Protein AF-A0A4Q1SBM1-F1 (afdb_monomer_lite)

Radius of gyration: 24.03 Å; chains: 1; bounding box: 64×37×101 Å

Organism: NCBI:txid1560006

Foldseek 3Di:
DDDPPPQVVLLVVQLVLLLVLLVVLVVLVVVLVPQDPPDPVSVVVNVVSVVVSLLSVQLSVLVSLQVLLVHDDDPVLSVVSSVLVVVLVVVLVVVVVVLVVVLVCLLVVLVVVLVPDDPVCCVVRPSVNSSVVSVLVSLLVSLVSNLLSLLQSSLVRHHPCSVQLSVQCVPDPLLVVLSVVLSVCVVVVVVVLVPDDFDDDPVRVVVSVVVSSSVCSSSVSSSSSVSSNSSSVRRVVSVVVVPPDPPPPPPPPDPDD

Secondary structure (DSSP, 8-state):
-----HHHHHHHHHHHHHHHHHHHHHHHHHHHHTS-SSSHHHHHHHHHHHHHHHHHHHHHHHHHHHHHTTPPP-HHHHHHHHHHHHHHHHHHHHHHHHHHHHHTTHHHHHHHHHHHS-TTTTTTS-HHHHHHHHHHHHHHHHHHHHHHHHHHHHHHHH-SSHHHHHHHHHH-HHHHHHHHHHHHHHHHHHHHHHH--PPSSHHHHHHHHHHHHHHHHHHHHHHHHHHHHHHHHHHHHHHHTTT--------------

Structure (mmCIF, N/CA/C/O backbone):
data_AF-A0A4Q1SBM1-F1
#
_entry.id   AF-A0A4Q1SBM1-F1
#
loop_
_atom_site.group_PDB
_atom_site.id
_atom_site.type_symbol
_atom_site.label_atom_id
_atom_site.label_alt_id
_atom_site.label_comp_id
_atom_site.label_asym_id
_atom_site.label_entity_id
_atom_site.label_seq_id
_atom_site.pdbx_PDB_ins_code
_atom_site.Cartn_x
_atom_site.Cartn_y
_atom_site.Cartn_z
_atom_site.occupancy
_atom_site.B_iso_or_equiv
_atom_site.auth_seq_id
_atom_site.auth_comp_id
_atom_site.auth_asym_id
_atom_site.auth_atom_id
_atom_site.pdbx_PDB_model_num
ATOM 1 N N . MET A 1 1 ? 0.806 -21.418 30.652 1.00 44.44 1 MET A N 1
ATOM 2 C CA . MET A 1 1 ? 1.140 -21.841 29.272 1.00 44.44 1 MET A CA 1
ATOM 3 C C . MET A 1 1 ? -0.085 -22.507 28.661 1.00 44.44 1 MET A C 1
ATOM 5 O O . MET A 1 1 ? -0.386 -23.639 28.999 1.00 44.44 1 MET A O 1
ATOM 9 N N . SER A 1 2 ? -0.859 -21.781 27.856 1.00 37.53 2 SER A N 1
ATOM 10 C CA . SER A 1 2 ? -2.082 -22.288 27.225 1.00 37.53 2 SER A CA 1
ATOM 11 C C . SER A 1 2 ? -2.333 -21.509 25.934 1.00 37.53 2 SER A C 1
ATOM 13 O O . SER A 1 2 ? -2.385 -20.283 25.955 1.00 37.53 2 SER A O 1
ATOM 15 N N . GLY A 1 3 ? -2.459 -22.238 24.821 1.00 41.75 3 GLY A N 1
ATOM 16 C CA . GLY A 1 3 ? -3.197 -21.798 23.637 1.00 41.75 3 GLY A CA 1
ATOM 17 C C . GLY A 1 3 ? -2.457 -20.967 22.586 1.00 41.75 3 GLY A C 1
ATOM 18 O O . GLY A 1 3 ? -2.908 -19.879 22.255 1.00 41.75 3 GLY A O 1
ATOM 19 N N . SER A 1 4 ? -1.430 -21.510 21.926 1.00 44.53 4 SER A N 1
ATOM 20 C CA . SER A 1 4 ? -0.877 -20.964 20.664 1.00 44.53 4 SER A CA 1
ATOM 21 C C . SER A 1 4 ? -1.798 -21.149 19.434 1.00 44.53 4 SER A C 1
ATOM 23 O O . SER A 1 4 ? -1.406 -20.869 18.304 1.00 44.53 4 SER A O 1
ATOM 25 N N . ARG A 1 5 ? -3.050 -21.593 19.627 1.00 45.91 5 ARG A N 1
ATOM 26 C CA . ARG A 1 5 ? -4.014 -21.928 18.560 1.00 45.91 5 ARG A CA 1
ATOM 27 C C . ARG A 1 5 ? -4.952 -20.807 18.033 1.00 45.91 5 ARG A C 1
ATOM 29 O O . ARG A 1 5 ? -5.619 -21.083 17.038 1.00 45.91 5 ARG A O 1
ATOM 36 N N . PRO A 1 6 ? -5.033 -19.561 18.562 1.00 53.69 6 PRO A N 1
ATOM 37 C CA . PRO A 1 6 ? -5.919 -18.538 17.986 1.00 53.69 6 PRO A CA 1
ATOM 38 C C . PRO A 1 6 ? -5.287 -17.715 16.849 1.00 53.69 6 PRO A C 1
ATOM 40 O O . PRO A 1 6 ? -5.995 -16.947 16.203 1.00 53.69 6 PRO A O 1
ATOM 43 N N . PHE A 1 7 ? -3.979 -17.844 16.591 1.00 51.50 7 PHE A N 1
ATOM 44 C CA . PHE A 1 7 ? -3.285 -16.958 15.647 1.00 51.50 7 PHE A CA 1
ATOM 45 C C . PHE A 1 7 ? -3.585 -17.293 14.176 1.00 51.50 7 PHE A C 1
ATOM 47 O O . PHE A 1 7 ? -3.885 -16.397 13.403 1.00 51.50 7 PHE A O 1
ATOM 54 N N . PHE A 1 8 ? -3.587 -18.575 13.792 1.00 51.19 8 PHE A N 1
ATOM 55 C CA . PHE A 1 8 ? -3.757 -18.969 12.383 1.00 51.19 8 PHE A CA 1
ATOM 56 C C . PHE A 1 8 ? -5.205 -18.884 11.877 1.00 51.19 8 PHE A C 1
ATOM 58 O O . PHE A 1 8 ? -5.435 -18.502 10.730 1.00 51.19 8 PHE A O 1
ATOM 65 N N . ARG A 1 9 ? -6.201 -19.191 12.726 1.00 58.53 9 ARG A N 1
ATOM 66 C CA . ARG A 1 9 ? -7.623 -19.056 12.347 1.00 58.53 9 ARG A CA 1
ATOM 67 C C . ARG A 1 9 ? -8.014 -17.599 12.093 1.00 58.53 9 ARG A C 1
ATOM 69 O O . ARG A 1 9 ? -8.846 -17.349 11.227 1.00 58.53 9 ARG A O 1
ATOM 76 N N . SER A 1 10 ? -7.413 -16.648 12.812 1.00 70.31 10 SER A N 1
ATOM 77 C CA . SER A 1 10 ? -7.667 -15.224 12.582 1.00 70.31 10 SER A CA 1
ATOM 78 C C . SER A 1 10 ? -6.964 -14.706 11.327 1.00 70.31 10 SER A C 1
ATOM 80 O O . SER A 1 10 ? -7.564 -13.912 10.608 1.00 70.31 10 SER A O 1
ATOM 82 N N . THR A 1 11 ? -5.767 -15.209 10.995 1.00 72.12 11 THR A N 1
ATOM 83 C CA . THR A 1 11 ? -5.048 -14.828 9.766 1.00 72.12 11 THR A CA 1
ATOM 84 C C . THR A 1 11 ? -5.808 -15.223 8.503 1.00 72.12 11 THR A C 1
ATOM 86 O O . THR A 1 11 ? -5.988 -14.388 7.624 1.00 72.12 11 THR A O 1
ATOM 89 N N . ALA A 1 12 ? -6.298 -16.464 8.410 1.00 78.69 12 ALA A N 1
ATOM 90 C CA . ALA A 1 12 ? -7.012 -16.933 7.217 1.00 78.69 12 ALA A CA 1
ATOM 91 C C . ALA A 1 12 ? -8.339 -16.187 7.002 1.00 78.69 12 ALA A C 1
ATOM 93 O O . ALA A 1 12 ? -8.658 -15.791 5.883 1.00 78.69 12 ALA A O 1
ATOM 94 N N . ALA A 1 13 ? -9.092 -15.942 8.079 1.00 85.12 13 ALA A N 1
ATOM 95 C CA . ALA A 1 13 ? -10.329 -15.169 8.008 1.00 85.12 13 ALA A CA 1
ATOM 96 C C . ALA A 1 13 ? -10.073 -13.715 7.581 1.00 85.12 13 ALA A C 1
ATOM 98 O O . ALA A 1 13 ? -10.851 -13.153 6.812 1.00 85.12 13 ALA A O 1
ATOM 99 N N . LEU A 1 14 ? -8.979 -13.115 8.054 1.00 85.62 14 LEU A N 1
ATOM 100 C CA . LEU A 1 14 ? -8.611 -11.752 7.694 1.00 85.62 14 LEU A CA 1
ATOM 101 C C . LEU A 1 14 ? -8.104 -11.656 6.254 1.00 85.62 14 LEU A C 1
ATOM 103 O O . LEU A 1 14 ? -8.509 -10.751 5.533 1.00 85.62 14 LEU A O 1
ATOM 107 N N . ALA A 1 15 ? -7.298 -12.621 5.811 1.00 84.06 15 ALA A N 1
ATOM 108 C CA . ALA A 1 15 ? -6.888 -12.737 4.417 1.00 84.06 15 ALA A CA 1
ATOM 109 C C . ALA A 1 15 ? -8.103 -12.894 3.495 1.00 84.06 15 ALA A C 1
ATOM 111 O O . ALA A 1 15 ? -8.180 -12.216 2.480 1.00 84.06 15 ALA A O 1
ATOM 112 N N . LEU A 1 16 ? -9.098 -13.705 3.871 1.00 89.12 16 LEU A N 1
ATOM 113 C CA . LEU A 1 16 ? -10.331 -13.842 3.093 1.00 89.12 16 LEU A CA 1
ATOM 114 C C . LEU A 1 16 ? -11.131 -12.531 3.039 1.00 89.12 16 LEU A C 1
ATOM 116 O O . LEU A 1 16 ? -11.606 -12.158 1.972 1.00 89.12 16 LEU A O 1
ATOM 120 N N . GLN A 1 17 ? -11.254 -11.810 4.160 1.00 90.69 17 GLN A N 1
ATOM 121 C CA . GLN A 1 17 ? -11.896 -10.487 4.183 1.00 90.69 17 GLN A CA 1
ATOM 122 C C . GLN A 1 17 ? -11.176 -9.498 3.263 1.00 90.69 17 GLN A C 1
ATOM 124 O O . GLN A 1 17 ? -11.834 -8.777 2.518 1.00 90.69 17 GLN A O 1
ATOM 129 N N . GLN A 1 18 ? -9.843 -9.512 3.278 1.00 91.00 18 GLN A N 1
ATOM 130 C CA . GLN A 1 18 ? -9.021 -8.687 2.401 1.00 91.00 18 GLN A CA 1
ATOM 131 C C . GLN A 1 18 ? -9.158 -9.095 0.929 1.00 91.00 18 GLN A C 1
ATOM 133 O O . GLN A 1 18 ? -9.308 -8.232 0.074 1.00 91.00 18 GLN A O 1
ATOM 138 N N . ILE A 1 19 ? -9.213 -10.393 0.615 1.00 90.19 19 ILE A N 1
ATOM 139 C CA . ILE A 1 19 ? -9.452 -10.874 -0.755 1.00 90.19 19 ILE A CA 1
ATOM 140 C C . ILE A 1 19 ? -10.812 -10.389 -1.254 1.00 90.19 19 ILE A C 1
ATOM 142 O O . ILE A 1 19 ? -10.894 -9.866 -2.359 1.00 90.19 19 ILE A O 1
ATOM 146 N N . VAL A 1 20 ? -11.870 -10.527 -0.449 1.00 91.62 20 VAL A N 1
ATOM 147 C CA . VAL A 1 20 ? -13.215 -10.059 -0.820 1.00 91.62 20 VAL A CA 1
ATOM 148 C C . VAL A 1 20 ? -13.221 -8.546 -1.038 1.00 91.62 20 VAL A C 1
ATOM 150 O O . VAL A 1 20 ? -13.793 -8.082 -2.022 1.00 91.62 20 VAL A O 1
ATOM 153 N N . LEU A 1 21 ? -12.563 -7.784 -0.161 1.00 91.12 21 LEU A N 1
ATOM 154 C CA . LEU A 1 21 ? -12.466 -6.332 -0.283 1.00 91.12 21 LEU A CA 1
ATOM 155 C C . LEU A 1 21 ? -11.722 -5.926 -1.562 1.00 91.12 21 LEU A C 1
ATOM 157 O O . LEU A 1 21 ? -12.258 -5.169 -2.365 1.00 91.12 21 LEU A O 1
ATOM 161 N N . VAL A 1 22 ? -10.525 -6.468 -1.793 1.00 88.69 22 VAL A N 1
ATOM 162 C CA . VAL A 1 22 ? -9.705 -6.156 -2.973 1.00 88.69 22 VAL A CA 1
ATOM 163 C C . VAL A 1 22 ? -10.377 -6.633 -4.264 1.00 88.69 22 VAL A C 1
ATOM 165 O O . VAL A 1 22 ? -10.343 -5.917 -5.260 1.00 88.69 22 VAL A O 1
ATOM 168 N N . ALA A 1 23 ? -11.041 -7.791 -4.260 1.00 89.06 23 ALA A N 1
ATOM 169 C CA . ALA A 1 23 ? -11.800 -8.274 -5.412 1.00 89.06 23 ALA A CA 1
ATOM 170 C C . ALA A 1 23 ? -12.991 -7.359 -5.733 1.00 89.06 23 ALA A C 1
ATOM 172 O O . ALA A 1 23 ? -13.197 -7.013 -6.893 1.00 89.06 23 ALA A O 1
ATOM 173 N N . LEU A 1 24 ? -13.742 -6.917 -4.717 1.00 91.69 24 LEU A N 1
ATOM 174 C CA . LEU A 1 24 ? -14.827 -5.953 -4.899 1.00 91.69 24 LEU A CA 1
ATOM 175 C C . LEU A 1 24 ? -14.302 -4.635 -5.479 1.00 91.69 24 LEU A C 1
ATOM 177 O O . LEU A 1 24 ? -14.891 -4.096 -6.410 1.00 91.69 24 LEU A O 1
ATOM 181 N N . LEU A 1 25 ? -13.169 -4.144 -4.976 1.00 88.06 25 LEU A N 1
ATOM 182 C CA . LEU A 1 25 ? -12.524 -2.940 -5.498 1.00 88.06 25 LEU A CA 1
ATOM 183 C C . LEU A 1 25 ? -12.068 -3.109 -6.945 1.00 88.06 25 LEU A C 1
ATOM 185 O O . LEU A 1 25 ? -12.302 -2.220 -7.756 1.00 88.06 25 LEU A O 1
ATOM 189 N N . ALA A 1 26 ? -11.471 -4.251 -7.286 1.00 86.31 26 ALA A N 1
ATOM 190 C CA . ALA A 1 26 ? -11.069 -4.556 -8.653 1.00 86.31 26 ALA A CA 1
ATOM 191 C C . ALA A 1 26 ? -12.275 -4.569 -9.606 1.00 86.31 26 ALA A C 1
ATOM 193 O O . ALA A 1 26 ? -12.193 -4.011 -10.696 1.00 86.31 26 ALA A O 1
ATOM 194 N N . LEU A 1 27 ? -13.409 -5.139 -9.184 1.00 90.44 27 LEU A N 1
ATOM 195 C CA . LEU A 1 27 ? -14.648 -5.129 -9.967 1.00 90.44 27 LEU A CA 1
ATOM 196 C C . LEU A 1 27 ? -15.221 -3.717 -10.131 1.00 90.44 27 LEU A C 1
ATOM 198 O O . LEU A 1 27 ? -15.640 -3.359 -11.228 1.00 90.44 27 LEU A O 1
ATOM 202 N N . LEU A 1 28 ? -15.213 -2.905 -9.071 1.00 89.62 28 LEU A N 1
ATOM 203 C CA . LEU A 1 28 ? -15.668 -1.514 -9.138 1.00 89.62 28 LEU A CA 1
ATOM 204 C C . LEU A 1 28 ? -14.775 -0.667 -10.050 1.00 89.62 28 LEU A C 1
ATOM 206 O O . LEU A 1 28 ? -15.292 0.115 -10.841 1.00 89.62 28 LEU A O 1
ATOM 210 N N . LEU A 1 29 ? -13.455 -0.851 -9.989 1.00 85.88 29 LEU A N 1
ATOM 211 C CA . LEU A 1 29 ? -12.505 -0.189 -10.886 1.00 85.88 29 LEU A CA 1
ATOM 212 C C . LEU A 1 29 ? -12.680 -0.652 -12.335 1.00 85.88 29 LEU A C 1
ATOM 214 O O . LEU A 1 29 ? -12.674 0.172 -13.243 1.00 85.88 29 LEU A O 1
ATOM 218 N N . ALA A 1 30 ? -12.887 -1.950 -12.563 1.00 87.88 30 ALA A N 1
ATOM 219 C CA . ALA A 1 30 ? -13.166 -2.474 -13.895 1.00 87.88 30 ALA A CA 1
ATOM 220 C C . ALA A 1 30 ? -14.467 -1.891 -14.467 1.00 87.88 30 ALA A C 1
ATOM 222 O O . ALA A 1 30 ? -14.494 -1.494 -15.629 1.00 87.88 30 ALA A O 1
ATOM 223 N N . ALA A 1 31 ? -15.521 -1.790 -13.651 1.00 87.44 31 ALA A N 1
ATOM 224 C CA . ALA A 1 31 ? -16.766 -1.132 -14.037 1.00 87.44 31 ALA A CA 1
ATOM 225 C C . ALA A 1 31 ? -16.551 0.361 -14.327 1.00 87.44 31 ALA A C 1
ATOM 227 O O . ALA A 1 31 ? -17.096 0.877 -15.297 1.00 87.44 31 ALA A O 1
ATOM 228 N N . TRP A 1 32 ? -15.720 1.035 -13.528 1.00 85.81 32 TRP A N 1
ATOM 229 C CA . TRP A 1 32 ? -15.395 2.448 -13.708 1.00 85.81 32 TRP A CA 1
ATOM 230 C C . TRP A 1 32 ? -14.699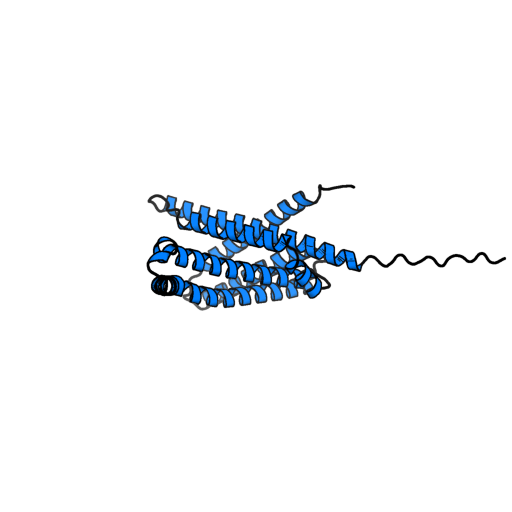 2.721 -15.042 1.00 85.81 32 TRP A C 1
ATOM 232 O O . TRP A 1 32 ? -15.080 3.650 -15.742 1.00 85.81 32 TRP A O 1
ATOM 242 N N . LEU A 1 33 ? -13.773 1.850 -15.452 1.00 85.25 33 LEU A N 1
ATOM 243 C CA . LEU A 1 33 ? -13.073 1.949 -16.739 1.00 85.25 33 LEU A CA 1
ATOM 244 C C . LEU A 1 33 ? -13.972 1.743 -17.970 1.00 85.25 33 LEU A C 1
ATOM 246 O O . LEU A 1 33 ? -13.558 2.070 -19.078 1.00 85.25 33 LEU A O 1
ATOM 250 N N . HIS A 1 34 ? -15.172 1.179 -17.804 1.00 87.12 34 HIS A N 1
ATOM 251 C CA . HIS A 1 34 ? -16.121 0.982 -18.906 1.00 87.12 34 HIS A CA 1
ATOM 252 C C . HIS A 1 34 ? -17.063 2.173 -19.115 1.00 87.12 34 HIS A C 1
ATOM 254 O O . HIS A 1 34 ? -17.848 2.153 -20.063 1.00 87.12 34 HIS A O 1
ATOM 260 N N . ILE A 1 35 ? -17.026 3.184 -18.243 1.00 84.00 35 ILE A N 1
ATOM 261 C CA . ILE A 1 35 ? -17.865 4.375 -18.376 1.00 84.00 35 ILE A CA 1
ATOM 262 C C . ILE A 1 35 ? -17.201 5.302 -19.408 1.00 84.00 35 ILE A C 1
ATOM 264 O O . ILE A 1 35 ? -16.073 5.733 -19.177 1.00 84.00 35 ILE A O 1
ATOM 268 N N . PRO A 1 36 ? -17.848 5.594 -20.553 1.00 81.06 36 PRO A N 1
ATOM 269 C CA . PRO A 1 36 ? -17.333 6.585 -21.494 1.00 81.06 36 PRO A CA 1
ATOM 270 C C . PRO A 1 36 ? -17.406 7.988 -20.877 1.00 81.06 36 PRO A C 1
ATOM 272 O O . PRO A 1 36 ? -18.301 8.243 -20.090 1.00 81.06 36 PRO A O 1
ATOM 275 N N . ASP A 1 37 ? -16.499 8.900 -21.239 1.00 77.25 37 ASP A N 1
ATOM 276 C CA . ASP A 1 37 ? -16.486 10.291 -20.743 1.00 77.25 37 ASP A CA 1
ATOM 277 C C . ASP A 1 37 ? -17.074 11.271 -21.781 1.00 77.25 37 ASP A C 1
ATOM 279 O O . ASP A 1 37 ? -16.473 12.290 -22.126 1.00 77.25 37 ASP A O 1
ATOM 283 N N . ALA A 1 38 ? -18.228 10.943 -22.363 1.00 82.44 38 ALA A N 1
ATOM 284 C CA . ALA A 1 38 ? -18.827 11.701 -23.462 1.00 82.44 38 ALA A CA 1
ATOM 285 C C . ALA A 1 38 ? -19.921 12.681 -23.008 1.00 82.44 38 ALA A C 1
ATOM 287 O O . ALA A 1 38 ? -20.161 13.686 -23.682 1.00 82.44 38 ALA A O 1
ATOM 288 N N . ASN A 1 39 ? -20.606 12.419 -21.891 1.00 88.19 39 ASN A N 1
ATOM 289 C CA . ASN A 1 39 ? -21.717 13.254 -21.426 1.00 88.19 39 ASN A CA 1
ATOM 290 C C . ASN A 1 39 ? -21.692 13.553 -19.913 1.00 88.19 39 ASN A C 1
ATOM 292 O O . ASN A 1 39 ? -21.029 12.901 -19.111 1.00 88.19 39 ASN A O 1
ATOM 296 N N . ALA A 1 40 ? -22.451 14.575 -19.498 1.00 88.19 40 ALA A N 1
ATOM 297 C CA . ALA A 1 40 ? -22.514 15.008 -18.098 1.00 88.19 40 ALA A CA 1
ATOM 298 C C . ALA A 1 40 ? -23.077 13.934 -17.144 1.00 88.19 40 ALA A C 1
ATOM 300 O O . ALA A 1 40 ? -22.768 13.940 -15.952 1.00 88.19 40 ALA A O 1
ATOM 301 N N . PHE A 1 41 ? -23.898 13.014 -17.658 1.00 84.88 41 PHE A N 1
ATOM 302 C CA . PHE A 1 41 ? -24.453 11.914 -16.875 1.00 84.88 41 PHE A CA 1
ATOM 303 C C . PHE A 1 41 ? -23.385 10.861 -16.554 1.00 84.88 41 PHE A C 1
ATOM 305 O O . PHE A 1 41 ? -23.309 10.388 -15.424 1.00 84.88 41 PHE A O 1
ATOM 312 N N . GLU A 1 42 ? -22.502 10.562 -17.500 1.00 86.38 42 GLU A N 1
ATOM 313 C CA . GLU A 1 42 ? -21.344 9.693 -17.304 1.00 86.38 42 GLU A CA 1
ATOM 314 C C . GLU A 1 42 ? -20.355 10.278 -16.293 1.00 86.38 42 GLU A C 1
ATOM 316 O O . GLU A 1 42 ? -19.912 9.559 -15.398 1.00 86.38 42 GLU A O 1
ATOM 321 N N . ILE A 1 43 ? -20.103 11.593 -16.338 1.00 86.62 43 ILE A N 1
ATOM 322 C CA . ILE A 1 43 ? -19.301 12.287 -15.315 1.00 86.62 43 ILE A CA 1
ATOM 323 C C . ILE A 1 43 ? -19.927 12.097 -13.926 1.00 86.62 43 ILE A C 1
ATOM 325 O O . ILE A 1 43 ? -19.225 11.783 -12.963 1.00 86.62 43 ILE A O 1
ATOM 329 N N . LEU A 1 44 ? -21.251 12.246 -13.806 1.00 89.25 44 LEU A N 1
ATOM 330 C CA . LEU A 1 44 ? -21.952 12.034 -12.539 1.00 89.25 44 LEU A CA 1
ATOM 331 C C . LEU A 1 44 ? -21.822 10.582 -12.052 1.00 89.25 44 LEU A C 1
ATOM 333 O O . LEU A 1 44 ? -21.522 10.368 -10.877 1.00 89.25 44 LEU A O 1
ATOM 337 N N . ILE A 1 45 ? -22.002 9.589 -12.932 1.00 87.19 45 ILE A N 1
ATOM 338 C CA . ILE A 1 45 ? -21.822 8.168 -12.587 1.00 87.19 45 ILE A CA 1
ATOM 339 C C . ILE A 1 45 ? -20.378 7.906 -12.150 1.00 87.19 45 ILE A C 1
ATOM 341 O O . ILE A 1 45 ? -20.163 7.239 -11.141 1.00 87.19 45 ILE A O 1
ATOM 345 N N . SER A 1 46 ? -19.396 8.460 -12.860 1.00 86.31 46 SER A N 1
ATOM 346 C CA . SER A 1 46 ? -17.972 8.341 -12.544 1.00 86.31 46 SER A CA 1
ATOM 347 C C . SER A 1 46 ? -17.655 8.899 -11.151 1.00 86.31 46 SER A C 1
ATOM 349 O O . SER A 1 46 ? -17.018 8.225 -10.339 1.00 86.31 46 SER A O 1
ATOM 351 N N . ILE A 1 47 ? -18.198 10.074 -10.813 1.00 87.69 47 ILE A N 1
ATOM 352 C CA . ILE A 1 47 ? -18.076 10.685 -9.482 1.00 87.69 47 ILE A CA 1
ATOM 353 C C . ILE A 1 47 ? -18.712 9.797 -8.400 1.00 87.69 47 ILE A C 1
ATOM 355 O O . ILE A 1 47 ? -18.101 9.552 -7.357 1.00 87.69 47 ILE A O 1
ATOM 359 N N . VAL A 1 48 ? -19.927 9.292 -8.637 1.00 90.00 48 VAL A N 1
ATOM 360 C CA . VAL A 1 48 ? -20.632 8.412 -7.690 1.00 90.00 48 VAL A CA 1
ATOM 361 C C . VAL A 1 48 ? -19.866 7.105 -7.480 1.00 90.00 48 VAL A C 1
ATOM 363 O O . VAL A 1 48 ? -19.717 6.654 -6.343 1.00 90.00 48 VAL A O 1
ATOM 366 N N . LEU A 1 49 ? -19.333 6.514 -8.548 1.00 88.25 49 LEU A N 1
ATOM 367 C CA . LEU A 1 49 ? -18.564 5.277 -8.476 1.00 88.25 49 LEU A CA 1
ATOM 368 C C . LEU A 1 49 ? -17.220 5.490 -7.768 1.00 88.25 49 LEU A C 1
ATOM 370 O O . LEU A 1 49 ? -16.839 4.671 -6.934 1.00 88.25 49 LEU A O 1
ATOM 374 N N . GLY A 1 50 ? -16.555 6.624 -7.999 1.00 85.81 50 GLY A N 1
ATOM 375 C CA . GLY A 1 50 ? -15.368 7.030 -7.247 1.00 85.81 50 GLY A CA 1
ATOM 376 C C . GLY A 1 50 ? -15.648 7.179 -5.748 1.00 85.81 50 GLY A C 1
ATOM 377 O O . GLY A 1 50 ? -14.893 6.663 -4.921 1.00 85.81 50 GLY A O 1
ATOM 378 N N . MET A 1 51 ? -16.774 7.803 -5.378 1.00 88.12 51 MET A N 1
ATOM 379 C CA . MET A 1 51 ? -17.215 7.882 -3.980 1.00 88.12 51 MET A CA 1
ATOM 380 C C . MET A 1 51 ? -17.520 6.502 -3.385 1.00 88.12 51 MET A C 1
ATOM 382 O O . MET A 1 51 ? -17.195 6.253 -2.223 1.00 88.12 51 MET A O 1
ATOM 386 N N . LEU A 1 52 ? -18.108 5.593 -4.167 1.00 90.44 52 LEU A N 1
ATOM 387 C CA . LEU A 1 52 ? -18.376 4.225 -3.731 1.00 90.44 52 LEU A CA 1
ATOM 388 C C . LEU A 1 52 ? -17.074 3.458 -3.475 1.00 90.44 52 LEU A C 1
ATOM 390 O O . LEU A 1 52 ? -16.943 2.835 -2.425 1.00 90.44 52 LEU A O 1
ATOM 394 N N . ILE A 1 53 ? -16.097 3.548 -4.382 1.00 87.94 53 ILE A N 1
ATOM 395 C CA . ILE A 1 53 ? -14.766 2.945 -4.217 1.00 87.94 53 ILE A CA 1
ATOM 396 C C . ILE A 1 53 ? -14.114 3.484 -2.941 1.00 87.94 53 ILE A C 1
ATOM 398 O O . ILE A 1 53 ? -13.743 2.703 -2.066 1.00 87.94 53 ILE A O 1
ATOM 402 N N . ALA A 1 54 ? -14.057 4.808 -2.782 1.00 88.00 54 ALA A N 1
ATOM 403 C CA . ALA A 1 54 ? -13.543 5.467 -1.583 1.00 88.00 54 ALA A CA 1
ATOM 404 C C . ALA A 1 54 ? -14.226 4.971 -0.297 1.00 88.00 54 ALA A C 1
ATOM 406 O O . ALA A 1 54 ? -13.555 4.644 0.685 1.00 88.00 54 ALA A O 1
ATOM 407 N N . GLY A 1 55 ? -15.558 4.880 -0.313 1.00 89.38 55 GLY A N 1
ATOM 408 C CA . GLY A 1 55 ? -16.357 4.383 0.802 1.00 89.38 55 GLY A CA 1
ATOM 409 C C . GLY A 1 55 ? -16.044 2.928 1.144 1.00 89.38 55 GLY A C 1
ATOM 410 O O . GLY A 1 55 ? -15.817 2.613 2.311 1.00 89.38 55 GLY A O 1
ATOM 411 N N . VAL A 1 56 ? -15.978 2.051 0.139 1.00 90.50 56 VAL A N 1
ATOM 412 C CA . VAL A 1 56 ? -15.680 0.622 0.310 1.00 90.50 56 VAL A CA 1
ATOM 413 C C . VAL A 1 56 ? -14.278 0.422 0.883 1.00 90.50 56 VAL A C 1
ATOM 415 O O . VAL A 1 56 ? -14.150 -0.287 1.882 1.00 90.50 56 VAL A O 1
ATOM 418 N N . VAL A 1 57 ? -13.250 1.080 0.326 1.00 90.19 57 VAL A N 1
ATOM 419 C CA . VAL A 1 57 ? -11.876 1.010 0.859 1.00 90.19 57 VAL A CA 1
ATOM 420 C C . VAL A 1 57 ? -11.847 1.523 2.296 1.00 90.19 57 VAL A C 1
ATOM 422 O O . VAL A 1 57 ? -11.436 0.811 3.210 1.00 90.19 57 VAL A O 1
ATOM 425 N N . GLY A 1 58 ? -12.301 2.760 2.514 1.00 90.31 58 GLY A N 1
ATOM 426 C CA . GLY A 1 58 ? -12.139 3.435 3.795 1.00 90.31 58 GLY A CA 1
ATOM 427 C C . GLY A 1 58 ? -12.909 2.758 4.920 1.00 90.31 58 GLY A C 1
ATOM 428 O O . GLY A 1 58 ? -12.353 2.516 5.992 1.00 90.31 58 GLY A O 1
ATOM 429 N N . ILE A 1 59 ? -14.174 2.401 4.683 1.00 93.38 59 ILE A N 1
ATOM 430 C CA . ILE A 1 59 ? -14.999 1.712 5.681 1.00 93.38 59 ILE A CA 1
ATOM 431 C C . ILE A 1 59 ? -14.516 0.271 5.862 1.00 93.38 59 ILE A C 1
ATOM 433 O O . ILE A 1 59 ? -14.402 -0.175 7.004 1.00 93.38 59 ILE A O 1
ATOM 437 N N . GLY A 1 60 ? -14.201 -0.444 4.777 1.00 92.12 60 GLY A N 1
ATOM 438 C CA . GLY A 1 60 ? -13.727 -1.829 4.818 1.00 92.12 60 GLY A CA 1
ATOM 439 C C . GLY A 1 60 ? -12.464 -1.983 5.661 1.00 92.12 60 GLY A C 1
ATOM 440 O O . GLY A 1 60 ? -12.461 -2.737 6.638 1.00 92.12 60 GLY A O 1
ATOM 441 N N . GLU A 1 61 ? -11.434 -1.189 5.364 1.00 92.75 61 GLU A N 1
ATOM 442 C CA . GLU A 1 61 ? -10.182 -1.175 6.129 1.00 92.75 61 GLU A CA 1
ATOM 443 C C . GLU A 1 61 ? -10.404 -0.767 7.589 1.00 92.75 61 GLU A C 1
ATOM 445 O O . GLU A 1 61 ? -9.873 -1.387 8.515 1.00 92.75 61 GLU A O 1
ATOM 450 N N . SER A 1 62 ? -11.270 0.223 7.827 1.00 93.50 62 SER A N 1
ATOM 451 C CA . SER A 1 62 ? -11.594 0.670 9.185 1.00 93.50 62 SER A CA 1
ATOM 452 C C . SER A 1 62 ? -12.278 -0.418 10.012 1.00 93.50 62 SER A C 1
ATOM 454 O O . SER A 1 62 ? -11.952 -0.607 11.186 1.00 93.50 62 SER A O 1
ATOM 456 N N . VAL A 1 63 ? -13.211 -1.166 9.414 1.00 94.19 63 VAL A N 1
ATOM 457 C CA . VAL A 1 63 ? -13.880 -2.300 10.065 1.00 94.19 63 VAL A CA 1
ATOM 458 C C . VAL A 1 63 ? -12.865 -3.382 10.422 1.00 94.19 63 VAL A C 1
ATOM 460 O O . VAL A 1 63 ? -12.893 -3.886 11.547 1.00 94.19 63 VAL A O 1
ATOM 463 N N . ILE A 1 64 ? -11.961 -3.728 9.502 1.00 93.56 64 ILE A N 1
ATOM 464 C CA . ILE A 1 64 ? -10.938 -4.757 9.728 1.00 93.56 64 ILE A CA 1
ATOM 465 C C . ILE A 1 64 ? -9.988 -4.326 10.854 1.00 93.56 64 ILE A C 1
ATOM 467 O O . ILE A 1 64 ? -9.772 -5.091 11.799 1.00 93.56 64 ILE A O 1
ATOM 471 N N . ALA A 1 65 ? -9.491 -3.087 10.821 1.00 93.44 65 ALA A N 1
ATOM 472 C CA . ALA A 1 65 ? -8.602 -2.545 11.847 1.00 93.44 65 ALA A CA 1
ATOM 473 C C . ALA A 1 65 ? -9.263 -2.505 13.241 1.00 93.44 65 ALA A C 1
ATOM 475 O O . ALA A 1 65 ? -8.663 -2.926 14.235 1.00 93.44 65 ALA A O 1
ATOM 476 N N . LEU A 1 66 ? -10.524 -2.064 13.329 1.00 93.56 66 LEU A N 1
ATOM 477 C CA . LEU A 1 66 ? -11.280 -2.038 14.588 1.00 93.56 66 LEU A CA 1
ATOM 478 C C . LEU A 1 66 ? -11.552 -3.448 15.132 1.00 93.56 66 LEU A C 1
ATOM 480 O O . LEU A 1 66 ? -11.410 -3.668 16.338 1.00 93.56 66 LEU A O 1
ATOM 484 N N . ARG A 1 67 ? -11.896 -4.412 14.265 1.00 92.12 67 ARG A N 1
ATOM 485 C CA . ARG A 1 67 ? -12.101 -5.821 14.651 1.00 92.12 67 ARG A CA 1
ATOM 486 C C . ARG A 1 67 ? -10.818 -6.461 15.167 1.00 92.12 67 ARG A C 1
ATOM 488 O O . ARG A 1 67 ? -10.859 -7.141 16.192 1.00 92.12 67 ARG A O 1
ATOM 495 N N . LEU A 1 68 ? -9.687 -6.204 14.511 1.00 91.06 68 LEU A N 1
ATOM 496 C CA . LEU A 1 68 ? -8.369 -6.668 14.955 1.00 91.06 68 LEU A CA 1
ATOM 497 C C . LEU A 1 68 ? -8.038 -6.196 16.374 1.00 91.06 68 LEU A C 1
ATOM 499 O O . LEU A 1 68 ? -7.552 -6.975 17.192 1.00 91.06 68 LEU A O 1
ATOM 503 N N . MET A 1 69 ? -8.368 -4.942 16.684 1.00 91.25 69 MET A N 1
ATOM 504 C CA . MET A 1 69 ? -8.173 -4.354 18.011 1.00 91.25 69 MET A CA 1
ATOM 505 C C . MET A 1 69 ? -9.323 -4.639 18.991 1.00 91.25 69 MET A C 1
ATOM 507 O O . MET A 1 69 ? -9.333 -4.087 20.093 1.00 91.25 69 MET A O 1
ATOM 511 N N . ARG A 1 70 ? -10.291 -5.490 18.611 1.00 89.94 70 ARG A N 1
ATOM 512 C CA . ARG A 1 70 ? -11.481 -5.854 19.404 1.00 89.94 70 ARG A CA 1
ATOM 513 C C . ARG A 1 70 ? -12.261 -4.633 19.914 1.00 89.94 70 ARG A C 1
ATOM 515 O O . ARG A 1 70 ? -12.768 -4.628 21.034 1.00 89.94 70 ARG A O 1
ATOM 522 N N . LYS A 1 71 ? -12.327 -3.570 19.109 1.00 89.31 71 LYS A N 1
ATOM 523 C CA . LYS A 1 71 ? -13.037 -2.328 19.441 1.00 89.31 71 LYS A CA 1
ATOM 524 C C . LYS A 1 71 ? -14.476 -2.367 18.939 1.00 89.31 71 LYS A C 1
ATOM 526 O O . LYS A 1 71 ? -14.784 -2.996 17.929 1.00 89.31 71 LYS A O 1
ATOM 531 N N . VAL A 1 72 ? -15.345 -1.630 19.628 1.00 91.19 72 VAL A N 1
ATOM 532 C CA . VAL A 1 72 ? -16.729 -1.417 19.192 1.00 91.19 72 VAL A CA 1
ATOM 533 C C . VAL A 1 72 ? -16.728 -0.623 17.887 1.00 91.19 72 VAL A C 1
ATOM 535 O O . VAL A 1 72 ? -16.102 0.437 17.786 1.00 91.19 72 VAL A O 1
ATOM 538 N N . ILE A 1 73 ? -17.446 -1.144 16.897 1.00 93.75 73 ILE A N 1
ATOM 539 C CA . ILE A 1 73 ? -17.658 -0.485 15.613 1.00 93.75 73 ILE A CA 1
ATOM 540 C C . ILE A 1 73 ? -18.791 0.526 15.799 1.00 93.75 73 ILE A C 1
ATOM 542 O O . ILE A 1 73 ? -19.911 0.148 16.129 1.00 93.75 73 ILE A O 1
ATOM 546 N N . SER A 1 74 ? -18.502 1.811 15.604 1.00 94.44 74 SER A N 1
ATOM 547 C CA . SER A 1 74 ? -19.501 2.883 15.651 1.00 94.44 74 SER A CA 1
ATOM 548 C C . SER A 1 74 ? -19.412 3.754 14.403 1.00 94.44 74 SER A C 1
ATOM 550 O O . SER A 1 74 ? -18.325 3.932 13.852 1.00 94.44 74 SER A O 1
ATOM 552 N N . ALA A 1 75 ? -20.538 4.335 13.974 1.00 93.56 75 ALA A N 1
ATOM 553 C CA . ALA A 1 75 ? -20.596 5.176 12.775 1.00 93.56 75 ALA A CA 1
ATOM 554 C C . ALA A 1 75 ? -19.566 6.317 12.815 1.00 93.56 75 ALA A C 1
ATOM 556 O O . ALA A 1 75 ? -18.845 6.540 11.848 1.00 93.56 75 ALA A O 1
ATOM 557 N N . ARG A 1 76 ? -19.403 6.970 13.975 1.00 93.94 76 ARG A N 1
ATOM 558 C CA . ARG A 1 76 ? -18.390 8.018 14.177 1.00 93.94 76 ARG A CA 1
ATOM 559 C C . ARG A 1 76 ? -16.964 7.515 13.926 1.00 93.94 76 ARG A C 1
ATOM 561 O O . ARG A 1 76 ? -16.177 8.224 13.308 1.00 93.94 76 ARG A O 1
ATOM 568 N N . ARG A 1 77 ? -16.619 6.312 14.401 1.00 91.62 77 ARG A N 1
ATOM 569 C CA . ARG A 1 77 ? -15.285 5.721 14.187 1.00 91.62 77 ARG A CA 1
ATOM 570 C C . ARG A 1 77 ? -15.076 5.299 12.736 1.00 91.62 77 ARG A C 1
ATOM 572 O O . ARG A 1 77 ? -13.973 5.457 12.234 1.00 91.62 77 ARG A O 1
ATOM 579 N N . LEU A 1 78 ? -16.120 4.811 12.068 1.00 94.50 78 LEU A N 1
ATOM 580 C CA . LEU A 1 78 ? -16.061 4.463 10.647 1.00 94.50 78 LEU A CA 1
ATOM 581 C C . LEU A 1 78 ? -15.884 5.697 9.758 1.00 94.50 78 LEU A C 1
ATOM 583 O O . LEU A 1 78 ? -15.057 5.662 8.858 1.00 94.50 78 LEU A O 1
ATOM 587 N N . LEU A 1 79 ? -16.593 6.795 10.037 1.00 94.75 79 LEU A N 1
ATOM 588 C CA . LEU A 1 79 ? -16.424 8.059 9.310 1.00 94.75 79 LEU A CA 1
ATOM 589 C C . LEU A 1 79 ? -15.036 8.665 9.531 1.00 94.75 79 LEU A C 1
ATOM 591 O O . LEU A 1 79 ? -14.403 9.126 8.584 1.00 94.75 79 LEU A O 1
ATOM 595 N N . LEU A 1 80 ? -14.540 8.625 10.772 1.00 94.62 80 LEU A N 1
ATOM 596 C CA . LEU A 1 80 ? -13.170 9.031 11.077 1.00 94.62 80 LEU A CA 1
ATOM 597 C C . LEU A 1 80 ? -12.171 8.164 10.306 1.00 94.62 80 LEU A C 1
ATOM 599 O O . LEU A 1 80 ? -11.250 8.697 9.696 1.00 94.62 80 LEU A O 1
ATOM 603 N N . GLY A 1 81 ? -12.362 6.845 10.301 1.00 94.12 81 GLY A N 1
ATOM 604 C CA . GLY A 1 81 ? -11.460 5.943 9.603 1.00 94.12 81 GLY A CA 1
ATOM 605 C C . GLY A 1 81 ? -11.495 6.097 8.085 1.00 94.12 81 GLY A C 1
ATOM 606 O O . GLY A 1 81 ? -10.433 6.149 7.474 1.00 94.12 81 GLY A O 1
ATOM 607 N N . LEU A 1 82 ? -12.672 6.318 7.493 1.00 95.19 82 LEU A N 1
ATOM 608 C CA . LEU A 1 82 ? -12.815 6.716 6.091 1.00 95.19 82 LEU A CA 1
ATOM 609 C C . LEU A 1 82 ? -11.988 7.971 5.786 1.00 95.19 82 LEU A C 1
ATOM 611 O O . LEU A 1 82 ? -11.180 7.956 4.863 1.00 95.19 82 LEU A O 1
ATOM 615 N N . GLY A 1 83 ? -12.141 9.031 6.588 1.00 96.56 83 GLY A N 1
ATOM 616 C CA . GLY A 1 83 ? -11.378 10.267 6.412 1.00 96.56 83 GLY A CA 1
ATOM 617 C C . GLY A 1 83 ? -9.865 10.047 6.496 1.00 96.56 83 GLY A C 1
ATOM 618 O O . GLY A 1 83 ? -9.116 10.570 5.677 1.00 96.56 83 GLY A O 1
ATOM 619 N N . ILE A 1 84 ? -9.407 9.223 7.439 1.00 97.00 84 ILE A N 1
ATOM 620 C CA . ILE A 1 84 ? -7.982 8.913 7.612 1.00 97.00 84 ILE A CA 1
ATOM 621 C C . ILE A 1 84 ? -7.428 8.096 6.448 1.00 97.00 84 ILE A C 1
ATOM 623 O O . ILE A 1 84 ? -6.345 8.410 5.958 1.00 97.00 84 ILE A O 1
ATOM 627 N N . VAL A 1 85 ? -8.152 7.072 5.994 1.00 95.12 85 VAL A N 1
ATOM 628 C CA . VAL A 1 85 ? -7.739 6.260 4.842 1.00 95.12 85 VAL A CA 1
ATOM 629 C C . VAL A 1 85 ? -7.668 7.122 3.584 1.00 95.12 85 VAL A C 1
ATOM 631 O O . VAL A 1 85 ? -6.697 7.020 2.841 1.00 95.12 85 VAL A O 1
ATOM 634 N N . LEU A 1 86 ? -8.629 8.028 3.381 1.00 94.94 86 LEU A N 1
ATOM 635 C CA . LEU A 1 86 ? -8.602 8.974 2.264 1.00 94.94 86 LEU A CA 1
ATOM 636 C C . LEU A 1 86 ? -7.403 9.920 2.329 1.00 94.94 86 LEU A C 1
ATOM 638 O O . LEU A 1 86 ? -6.715 10.096 1.328 1.00 94.94 86 LEU A O 1
ATOM 642 N N . ILE A 1 87 ? -7.107 10.487 3.500 1.00 96.75 87 ILE A N 1
ATOM 643 C CA . ILE A 1 87 ? -5.922 11.337 3.682 1.00 96.75 87 ILE A CA 1
ATOM 644 C C . ILE A 1 87 ? -4.645 10.541 3.389 1.00 96.75 87 ILE A C 1
ATOM 646 O O . ILE A 1 87 ? -3.782 11.023 2.659 1.00 96.75 87 ILE A O 1
ATOM 650 N N . ALA A 1 88 ? -4.529 9.317 3.910 1.00 95.62 88 ALA A N 1
ATOM 651 C CA . ALA A 1 88 ? -3.380 8.455 3.650 1.00 95.62 88 ALA A CA 1
ATOM 652 C C . ALA A 1 88 ? -3.242 8.126 2.155 1.00 95.62 88 ALA A C 1
ATOM 654 O O . ALA A 1 88 ? -2.138 8.190 1.623 1.00 95.62 88 ALA A O 1
ATOM 655 N N . MET A 1 89 ? -4.349 7.845 1.464 1.00 93.00 89 MET A N 1
ATOM 656 C CA . MET A 1 89 ? -4.374 7.578 0.025 1.00 93.00 89 MET A CA 1
ATOM 657 C C . MET A 1 89 ? -3.960 8.804 -0.800 1.00 93.00 89 MET A C 1
ATOM 659 O O . MET A 1 89 ? -3.167 8.671 -1.729 1.00 93.00 89 MET A O 1
ATOM 663 N N . LEU A 1 90 ? -4.440 10.001 -0.450 1.00 95.50 90 LEU A N 1
ATOM 664 C CA . LEU A 1 90 ? -4.060 11.245 -1.127 1.00 95.50 90 LEU A CA 1
ATOM 665 C C . LEU A 1 90 ? -2.581 11.581 -0.916 1.00 95.50 90 LEU A C 1
ATOM 667 O O . LEU A 1 90 ? -1.892 11.940 -1.870 1.00 95.50 90 LEU A O 1
ATOM 671 N N . LEU A 1 91 ? -2.077 11.429 0.312 1.00 97.38 91 LEU A N 1
ATOM 672 C CA . LEU A 1 91 ? -0.656 11.614 0.615 1.00 97.38 91 LEU A CA 1
ATOM 673 C C . LEU A 1 91 ? 0.205 10.599 -0.135 1.00 97.38 91 LEU A C 1
ATOM 675 O O . LEU A 1 91 ? 1.218 10.968 -0.724 1.00 97.38 91 LEU A O 1
ATOM 679 N N . TRP A 1 92 ? -0.219 9.335 -0.151 1.00 95.62 92 TRP A N 1
ATOM 680 C CA . TRP A 1 92 ? 0.443 8.280 -0.904 1.00 95.62 92 TRP A CA 1
ATOM 681 C C . TRP A 1 92 ? 0.534 8.616 -2.390 1.00 95.62 92 TRP A C 1
ATOM 683 O O . TRP A 1 92 ? 1.613 8.533 -2.973 1.00 95.62 92 TRP A O 1
ATOM 693 N N . TYR A 1 93 ? -0.582 9.029 -2.990 1.00 94.94 93 TYR A N 1
ATOM 694 C CA . TYR A 1 93 ? -0.650 9.402 -4.397 1.00 94.94 93 TYR A CA 1
ATOM 695 C C . TYR A 1 93 ? 0.255 10.599 -4.714 1.00 94.94 93 TYR A C 1
ATOM 697 O O . TYR A 1 93 ? 1.073 10.522 -5.627 1.00 94.94 93 TYR A O 1
ATOM 705 N N . ALA A 1 94 ? 0.183 11.671 -3.918 1.00 96.62 94 ALA A N 1
ATOM 706 C CA . ALA A 1 94 ? 1.015 12.858 -4.106 1.00 96.62 94 ALA A CA 1
ATOM 707 C C . ALA A 1 94 ? 2.518 12.539 -4.015 1.00 96.62 94 ALA A C 1
ATOM 709 O O . ALA A 1 94 ? 3.305 13.014 -4.834 1.00 96.62 94 ALA A O 1
ATOM 710 N N . ILE A 1 95 ? 2.920 11.704 -3.051 1.00 96.38 95 ILE A N 1
ATOM 711 C CA . ILE A 1 95 ? 4.314 11.264 -2.922 1.00 96.38 95 ILE A CA 1
ATOM 712 C C . ILE A 1 95 ? 4.702 10.361 -4.095 1.00 96.38 95 ILE A C 1
ATOM 714 O O . ILE A 1 95 ? 5.789 10.522 -4.644 1.00 96.38 95 ILE A O 1
ATOM 718 N N . SER A 1 96 ? 3.814 9.458 -4.518 1.00 94.62 96 SER A N 1
ATOM 719 C CA . SER A 1 96 ? 4.059 8.554 -5.648 1.00 94.62 96 SER A CA 1
ATOM 720 C C . SER A 1 96 ? 4.301 9.321 -6.946 1.00 94.62 96 SER A C 1
ATOM 722 O O . SER A 1 96 ? 5.251 8.998 -7.647 1.00 94.62 96 SER A O 1
ATOM 724 N N . LEU A 1 97 ? 3.543 10.390 -7.218 1.00 95.00 97 LEU A N 1
ATOM 725 C CA . LEU A 1 97 ? 3.799 11.274 -8.364 1.00 95.00 97 LEU A CA 1
ATOM 726 C C . LEU A 1 97 ? 5.190 11.918 -8.298 1.00 95.00 97 LEU A C 1
ATOM 728 O O . LEU A 1 97 ? 5.891 12.011 -9.305 1.00 95.00 97 LEU A O 1
ATOM 732 N N . GLY A 1 98 ? 5.615 12.352 -7.109 1.00 95.12 98 GLY A N 1
ATOM 733 C CA . GLY A 1 98 ? 6.962 12.886 -6.908 1.00 95.12 98 GLY A CA 1
ATOM 734 C C . GLY A 1 98 ? 8.052 11.839 -7.162 1.00 95.12 98 GLY A C 1
ATOM 735 O O . GLY A 1 98 ? 9.056 12.135 -7.808 1.00 95.12 98 GLY A O 1
ATOM 736 N N . LEU A 1 99 ? 7.845 10.604 -6.696 1.00 94.44 99 LEU A N 1
ATOM 737 C CA . LEU A 1 99 ? 8.767 9.491 -6.933 1.00 94.44 99 LEU A CA 1
ATOM 738 C C . LEU A 1 99 ? 8.805 9.074 -8.405 1.00 94.44 99 LEU A C 1
ATOM 740 O O . LEU A 1 99 ? 9.882 8.791 -8.918 1.00 94.44 99 LEU A O 1
ATOM 744 N N . GLU A 1 100 ? 7.674 9.096 -9.103 1.00 94.00 100 GLU A N 1
ATOM 745 C CA . GLU A 1 100 ? 7.594 8.791 -10.533 1.00 94.00 100 GLU A CA 1
ATOM 746 C C . GLU A 1 100 ? 8.391 9.802 -11.369 1.00 94.00 100 GLU A C 1
ATOM 748 O O . GLU A 1 100 ? 9.153 9.421 -12.257 1.00 94.00 100 GLU A O 1
ATOM 753 N N . GLN A 1 101 ? 8.327 11.091 -11.022 1.00 93.62 101 GLN A N 1
ATOM 754 C CA . GLN A 1 101 ? 9.159 12.117 -11.662 1.00 93.62 101 GLN A CA 1
ATOM 755 C C . GLN A 1 101 ? 10.663 11.897 -11.444 1.00 93.62 101 GLN A C 1
ATOM 757 O O . GLN A 1 101 ? 11.472 12.258 -12.305 1.00 93.62 101 GLN A O 1
ATOM 762 N N . LEU A 1 102 ? 11.056 11.337 -10.295 1.00 92.75 102 LEU A N 1
ATOM 763 C CA . LEU A 1 102 ? 12.441 10.940 -10.038 1.00 92.75 102 LEU A CA 1
ATOM 764 C C . LEU A 1 102 ? 12.807 9.683 -10.834 1.00 92.75 102 LEU A C 1
ATOM 766 O O . LEU A 1 102 ? 13.881 9.646 -11.437 1.00 92.75 102 LEU A O 1
ATOM 770 N N . SER A 1 103 ? 11.896 8.708 -10.887 1.00 92.25 103 SER A N 1
ATOM 771 C CA . SER A 1 103 ? 12.066 7.448 -11.611 1.00 92.25 103 SER A CA 1
ATOM 772 C C . SER A 1 103 ? 12.263 7.669 -13.113 1.00 92.25 103 SER A C 1
ATOM 774 O O . SER A 1 103 ? 13.186 7.123 -13.716 1.00 92.25 103 SER A O 1
ATOM 776 N N . ALA A 1 104 ? 11.519 8.609 -13.703 1.00 92.19 104 ALA A N 1
ATOM 777 C CA . ALA A 1 104 ? 11.673 9.012 -15.102 1.00 92.19 104 ALA A CA 1
ATOM 778 C C . ALA A 1 104 ? 13.092 9.508 -15.459 1.00 92.19 104 ALA A C 1
ATOM 780 O O . ALA A 1 104 ? 13.468 9.546 -16.630 1.00 92.19 104 ALA A O 1
ATOM 781 N N . LYS A 1 105 ? 13.899 9.896 -14.460 1.00 93.44 105 LYS A N 1
ATOM 782 C CA . LYS A 1 105 ? 15.281 10.365 -14.635 1.00 93.44 105 LYS A CA 1
ATOM 783 C C . LYS A 1 105 ? 16.327 9.313 -14.260 1.00 93.44 105 LYS A C 1
ATOM 785 O O . LYS A 1 105 ? 17.515 9.609 -14.373 1.00 93.44 105 LYS A O 1
ATOM 790 N N . GLU A 1 106 ? 15.940 8.107 -13.837 1.00 91.56 106 GLU A N 1
ATOM 791 C CA . GLU A 1 106 ? 16.864 7.039 -13.414 1.00 91.56 106 GLU A CA 1
ATOM 792 C C . GLU A 1 106 ? 17.946 6.762 -14.456 1.00 91.56 106 GLU A C 1
ATOM 794 O O . GLU A 1 106 ? 19.129 6.735 -14.122 1.00 91.56 106 GLU A O 1
ATOM 799 N N . GLY A 1 107 ? 17.562 6.633 -15.730 1.00 92.00 107 GLY A N 1
ATOM 800 C CA . GLY A 1 107 ? 18.510 6.374 -16.813 1.00 92.00 107 GLY A CA 1
ATOM 801 C C . GLY A 1 107 ? 19.536 7.498 -16.995 1.00 92.00 107 GLY A C 1
ATOM 802 O O . GLY A 1 107 ? 20.714 7.227 -17.229 1.00 92.00 107 GLY A O 1
ATOM 803 N N . LEU A 1 108 ? 19.123 8.758 -16.822 1.00 93.81 108 LEU A N 1
ATOM 804 C CA . LEU A 1 108 ? 20.024 9.914 -16.876 1.00 93.81 108 LEU A CA 1
ATOM 805 C C . LEU A 1 108 ? 20.991 9.917 -15.687 1.00 93.81 108 LEU A C 1
ATOM 807 O O . LEU A 1 108 ? 22.191 10.125 -15.870 1.00 93.81 108 LEU A O 1
ATOM 811 N N . TRP A 1 109 ? 20.491 9.648 -14.478 1.00 92.88 109 TRP A N 1
ATOM 812 C CA . TRP A 1 109 ? 21.311 9.574 -13.268 1.00 92.88 109 TRP A CA 1
ATOM 813 C C . TRP A 1 109 ? 22.305 8.415 -13.316 1.00 92.88 109 TRP A C 1
ATOM 815 O O . TRP A 1 109 ? 23.479 8.616 -13.010 1.00 92.88 109 TRP A O 1
ATOM 825 N N . ALA A 1 110 ? 21.882 7.233 -13.764 1.00 93.56 110 ALA A N 1
ATOM 826 C CA . ALA A 1 110 ? 22.757 6.079 -13.938 1.00 93.56 110 ALA A CA 1
ATOM 827 C C . ALA A 1 110 ? 23.874 6.367 -14.955 1.00 93.56 110 ALA A C 1
ATOM 829 O O . ALA A 1 110 ? 25.043 6.071 -14.698 1.00 93.56 110 ALA A O 1
ATOM 830 N N . GLY A 1 111 ? 23.542 7.020 -16.075 1.00 92.31 111 GLY A N 1
ATOM 831 C CA . GLY A 1 111 ? 24.521 7.452 -17.075 1.00 92.31 111 GLY A CA 1
ATOM 832 C C . GLY A 1 111 ? 25.513 8.472 -16.515 1.00 92.31 111 GLY A C 1
ATOM 833 O O . GLY A 1 111 ? 26.727 8.319 -16.677 1.00 92.31 111 GLY A O 1
ATOM 834 N N . TYR A 1 112 ? 25.010 9.476 -15.794 1.00 92.62 112 TYR A N 1
ATOM 835 C CA . TYR A 1 112 ? 25.837 10.486 -15.138 1.00 92.62 112 TYR A CA 1
ATOM 836 C C . TYR A 1 112 ? 26.795 9.862 -14.115 1.00 92.62 112 TYR A C 1
ATOM 838 O O . TYR A 1 112 ? 28.001 10.112 -14.181 1.00 92.62 112 TYR A O 1
ATOM 846 N N . LEU A 1 113 ? 26.291 9.016 -13.211 1.00 90.56 113 LEU A N 1
ATOM 847 C CA . LEU A 1 113 ? 27.094 8.350 -12.183 1.00 90.56 113 LEU A CA 1
ATOM 848 C C . LEU A 1 113 ? 28.172 7.468 -12.816 1.00 90.56 113 LEU A C 1
ATOM 850 O O . LEU A 1 113 ? 29.348 7.628 -12.496 1.00 90.56 113 LEU A O 1
ATOM 854 N N . ASN A 1 114 ? 27.811 6.634 -13.794 1.00 92.00 114 ASN A N 1
ATOM 855 C CA . ASN A 1 114 ? 28.773 5.800 -14.513 1.00 92.00 114 ASN A CA 1
ATOM 856 C C . ASN A 1 114 ? 29.873 6.644 -15.196 1.00 92.00 114 ASN A C 1
ATOM 858 O O . ASN A 1 114 ? 31.059 6.316 -15.131 1.00 92.00 114 ASN A O 1
ATOM 862 N N . SER A 1 115 ? 29.516 7.795 -15.783 1.00 90.81 115 SER A N 1
ATOM 863 C CA . SER A 1 115 ? 30.487 8.693 -16.428 1.00 90.81 115 SER A CA 1
ATOM 864 C C . SER A 1 115 ? 31.495 9.320 -15.454 1.00 90.81 115 SER A C 1
ATOM 866 O O . SER A 1 115 ? 32.624 9.621 -15.842 1.00 90.81 115 SER A O 1
ATOM 868 N N . ARG A 1 116 ? 31.127 9.481 -14.177 1.00 90.88 116 ARG A N 1
ATOM 869 C CA . ARG A 1 116 ? 31.997 10.045 -13.135 1.00 90.88 116 ARG A CA 1
ATOM 870 C C . ARG A 1 116 ? 32.906 9.009 -12.478 1.00 90.88 116 ARG A C 1
ATOM 872 O O . ARG A 1 116 ? 33.877 9.397 -11.833 1.00 90.88 116 ARG A O 1
ATOM 879 N N . PHE A 1 117 ? 32.634 7.717 -12.658 1.00 86.75 117 PHE A N 1
ATOM 880 C CA . PHE A 1 117 ? 33.466 6.662 -12.087 1.00 86.75 117 PHE A CA 1
ATOM 881 C C . PHE A 1 117 ? 34.799 6.504 -12.841 1.00 86.75 117 PHE A C 1
ATOM 883 O O . PHE A 1 117 ? 34.807 6.542 -14.079 1.00 86.75 117 PHE A O 1
ATOM 890 N N . PRO A 1 118 ? 35.922 6.295 -12.123 1.00 88.19 118 PRO A N 1
ATOM 891 C CA . PRO A 1 118 ? 37.211 5.958 -12.720 1.00 88.19 118 PRO A CA 1
ATOM 892 C C . PRO A 1 118 ? 37.106 4.724 -13.619 1.00 88.19 118 PRO A C 1
ATOM 894 O O . PRO A 1 118 ? 36.402 3.771 -13.285 1.00 88.19 118 PRO A O 1
ATOM 897 N N . ALA A 1 119 ? 37.851 4.707 -14.728 1.00 83.56 119 ALA A N 1
ATOM 898 C CA . ALA A 1 119 ? 37.801 3.618 -15.707 1.00 83.56 119 ALA A CA 1
ATOM 899 C C . ALA A 1 119 ? 38.062 2.229 -15.089 1.00 83.56 119 ALA A C 1
ATOM 901 O O . ALA A 1 119 ? 37.436 1.255 -15.494 1.00 83.56 119 ALA A O 1
ATOM 902 N N . SER A 1 120 ? 38.914 2.147 -14.062 1.00 86.06 120 SER A N 1
ATOM 903 C CA . SER A 1 120 ? 39.215 0.908 -13.334 1.00 86.06 120 SER A CA 1
ATOM 904 C C . SER A 1 120 ? 38.029 0.343 -12.542 1.00 86.06 120 SER A C 1
ATOM 906 O O . SER A 1 120 ? 37.952 -0.867 -12.347 1.00 86.06 120 SER A O 1
ATOM 908 N N . LEU A 1 121 ? 37.094 1.190 -12.100 1.00 84.06 121 LEU A N 1
ATOM 909 C CA . LEU A 1 121 ? 35.935 0.786 -11.299 1.00 84.06 121 LEU A CA 1
ATOM 910 C C . LEU A 1 121 ? 34.679 0.531 -12.140 1.00 84.06 121 LEU A C 1
ATOM 912 O O . LEU A 1 121 ? 33.776 -0.160 -11.674 1.00 84.06 121 LEU A O 1
ATOM 916 N N . ARG A 1 122 ? 34.623 1.017 -13.387 1.00 81.81 122 ARG A N 1
ATOM 917 C CA . ARG A 1 122 ? 33.466 0.817 -14.285 1.00 81.81 122 ARG A CA 1
ATOM 918 C C . ARG A 1 122 ? 33.201 -0.649 -14.638 1.00 81.81 122 ARG A C 1
ATOM 920 O O . ARG A 1 122 ? 32.070 -0.994 -14.963 1.00 81.81 122 ARG A O 1
ATOM 927 N N . ASN A 1 123 ? 34.210 -1.514 -14.526 1.00 80.56 123 ASN A N 1
ATOM 928 C CA . ASN A 1 123 ? 34.040 -2.961 -14.700 1.00 80.56 123 ASN A CA 1
ATOM 929 C C . ASN A 1 123 ? 33.231 -3.601 -13.559 1.00 80.56 123 ASN A C 1
ATOM 931 O O . ASN A 1 123 ? 32.571 -4.610 -13.779 1.00 80.56 123 ASN A O 1
ATOM 935 N N . PHE A 1 124 ? 33.267 -3.013 -12.359 1.00 83.62 124 PHE A N 1
ATOM 936 C CA . PHE A 1 124 ? 32.494 -3.472 -11.200 1.00 83.62 124 PHE A CA 1
ATOM 937 C C . PHE A 1 124 ? 31.172 -2.711 -11.049 1.00 83.62 124 PHE A C 1
ATOM 939 O O . PHE A 1 124 ? 30.171 -3.288 -10.641 1.00 83.62 124 PHE A O 1
ATOM 946 N N . PHE A 1 125 ? 31.162 -1.424 -11.400 1.00 86.69 125 PHE A N 1
ATOM 947 C CA . PHE A 1 125 ? 30.003 -0.541 -11.299 1.00 86.69 125 PHE A CA 1
ATOM 948 C C . PHE A 1 125 ? 29.623 -0.044 -12.690 1.00 86.69 125 PHE A C 1
ATOM 950 O O . PHE A 1 125 ? 29.977 1.064 -13.096 1.00 86.69 125 PHE A O 1
ATOM 957 N N . SER A 1 126 ? 28.936 -0.901 -13.443 1.00 90.19 126 SER A N 1
ATOM 958 C CA . SER A 1 126 ? 28.434 -0.534 -14.765 1.00 90.19 126 SER A CA 1
ATOM 959 C C . SER A 1 126 ? 27.158 0.306 -14.667 1.00 90.19 126 SER A C 1
ATOM 961 O O . SER A 1 126 ? 26.520 0.393 -13.615 1.00 90.19 126 SER A O 1
ATOM 963 N N . TYR A 1 127 ? 26.756 0.888 -15.798 1.00 91.56 127 TYR A N 1
ATOM 964 C CA . TYR A 1 127 ? 25.460 1.552 -15.952 1.00 91.56 127 TYR A CA 1
ATOM 965 C C . TYR A 1 127 ? 24.300 0.712 -15.397 1.00 91.56 127 TYR A C 1
ATOM 967 O O . TYR A 1 127 ? 23.504 1.222 -14.615 1.00 91.56 127 TYR A O 1
ATOM 975 N N . GLU A 1 128 ? 24.264 -0.580 -15.734 1.00 92.50 128 GLU A N 1
ATOM 976 C CA . GLU A 1 128 ? 23.207 -1.501 -15.299 1.00 92.50 128 GLU A CA 1
ATOM 977 C C . GLU A 1 128 ? 23.147 -1.647 -13.780 1.00 92.50 128 GLU A C 1
ATOM 979 O O . GLU A 1 128 ? 22.065 -1.670 -13.200 1.00 92.50 128 GLU A O 1
ATOM 984 N N . HIS A 1 129 ? 24.304 -1.677 -13.109 1.00 92.81 129 HIS A N 1
ATOM 985 C CA . HIS A 1 129 ? 24.345 -1.740 -11.650 1.00 92.81 129 HIS A CA 1
ATOM 986 C C . HIS A 1 129 ? 23.754 -0.471 -11.031 1.00 92.81 129 HIS A C 1
ATOM 988 O O . HIS A 1 129 ? 22.931 -0.563 -10.123 1.00 92.81 129 HIS A O 1
ATOM 994 N N . PHE A 1 130 ? 24.118 0.711 -11.543 1.00 92.75 130 PHE A N 1
ATOM 995 C CA . PHE A 1 130 ? 23.561 1.973 -11.049 1.00 92.75 130 PHE A CA 1
ATOM 996 C C . PHE A 1 130 ? 22.067 2.099 -11.321 1.00 92.75 130 PHE A C 1
ATOM 998 O O . PHE A 1 130 ? 21.332 2.531 -10.436 1.00 92.75 130 PHE A O 1
ATOM 1005 N N . TYR A 1 131 ? 21.619 1.716 -12.516 1.00 93.62 131 TYR A N 1
ATOM 1006 C CA . TYR A 1 131 ? 20.207 1.730 -12.874 1.00 93.62 131 TYR A CA 1
ATOM 1007 C C . TYR A 1 131 ? 19.400 0.811 -11.949 1.00 93.62 131 TYR A C 1
ATOM 1009 O O . TYR A 1 131 ? 18.435 1.248 -11.321 1.00 93.62 131 TYR A O 1
ATOM 1017 N N . LEU A 1 132 ? 19.865 -0.427 -11.763 1.00 92.06 132 LEU A N 1
ATOM 1018 C CA . LEU A 1 132 ? 19.228 -1.399 -10.881 1.00 92.06 132 LEU A CA 1
ATOM 1019 C C . LEU A 1 132 ? 19.200 -0.909 -9.427 1.00 92.06 132 LEU A C 1
ATOM 1021 O O . LEU A 1 132 ? 18.163 -0.989 -8.773 1.00 92.06 132 LEU A O 1
ATOM 1025 N N . TRP A 1 133 ? 20.298 -0.354 -8.909 1.00 93.19 133 TRP A N 1
ATOM 1026 C CA . TRP A 1 133 ? 20.333 0.184 -7.544 1.00 93.19 133 TRP A CA 1
ATOM 1027 C C . TRP A 1 133 ? 19.405 1.376 -7.352 1.00 93.19 133 TRP A C 1
ATOM 1029 O O . TRP A 1 133 ? 18.710 1.431 -6.340 1.00 93.19 133 TRP A O 1
ATOM 1039 N N . LEU A 1 134 ? 19.353 2.305 -8.310 1.00 93.94 134 LEU A N 1
ATOM 1040 C CA . LEU A 1 134 ? 18.429 3.438 -8.258 1.00 93.94 134 LEU A CA 1
ATOM 1041 C C . LEU A 1 134 ? 16.969 2.966 -8.243 1.00 93.94 134 LEU A C 1
ATOM 1043 O O . LEU A 1 134 ? 16.206 3.420 -7.390 1.00 93.94 134 LEU A O 1
ATOM 1047 N N . SER A 1 135 ? 16.611 2.004 -9.097 1.00 92.88 135 SER A N 1
ATOM 1048 C CA . SER A 1 135 ? 15.270 1.408 -9.122 1.00 92.88 135 SER A CA 1
ATOM 1049 C C . SER A 1 135 ? 14.917 0.726 -7.791 1.00 92.88 135 SER A C 1
ATOM 1051 O O . SER A 1 135 ? 13.835 0.955 -7.240 1.00 92.88 135 SER A O 1
ATOM 1053 N N . TRP A 1 136 ? 15.842 -0.040 -7.195 1.00 93.50 136 TRP A N 1
ATOM 1054 C CA . TRP A 1 136 ? 15.634 -0.648 -5.873 1.00 93.50 136 TRP A CA 1
ATOM 1055 C C . TRP A 1 136 ? 15.508 0.385 -4.751 1.00 93.50 136 TRP A C 1
ATOM 1057 O O . TRP A 1 136 ? 14.668 0.214 -3.870 1.00 93.50 136 TRP A O 1
ATOM 1067 N N . ILE A 1 137 ? 16.301 1.460 -4.772 1.00 94.44 137 ILE A N 1
ATOM 1068 C CA . ILE A 1 137 ? 16.225 2.541 -3.778 1.00 94.44 137 ILE A CA 1
ATOM 1069 C C . ILE A 1 137 ? 14.876 3.259 -3.866 1.00 94.44 137 ILE A C 1
ATOM 1071 O O . ILE A 1 137 ? 14.238 3.478 -2.836 1.00 94.44 137 ILE A O 1
ATOM 1075 N N . LEU A 1 138 ? 14.419 3.601 -5.073 1.00 94.38 138 LEU A N 1
ATOM 1076 C CA . LEU A 1 138 ? 13.133 4.273 -5.269 1.00 94.38 138 LEU A CA 1
ATOM 1077 C C . LEU A 1 138 ? 11.961 3.361 -4.901 1.00 94.38 138 LEU A C 1
ATOM 1079 O O . LEU A 1 138 ? 11.049 3.796 -4.197 1.00 94.38 138 LEU A O 1
ATOM 1083 N N . SER A 1 139 ? 12.039 2.077 -5.258 1.00 93.25 139 SER A N 1
ATOM 1084 C CA . SER A 1 139 ? 11.068 1.066 -4.829 1.00 93.25 139 SER A CA 1
ATOM 1085 C C . SER A 1 139 ? 11.035 0.933 -3.304 1.00 93.25 139 SER A C 1
ATOM 1087 O O . SER A 1 139 ? 9.964 0.932 -2.699 1.00 93.25 139 SER A O 1
ATOM 1089 N N . ALA A 1 140 ? 12.197 0.868 -2.648 1.00 94.56 140 ALA A N 1
ATOM 1090 C CA . ALA A 1 140 ? 12.283 0.807 -1.191 1.00 94.56 140 ALA A CA 1
ATOM 1091 C C . ALA A 1 140 ? 11.683 2.060 -0.542 1.00 94.56 140 ALA A C 1
ATOM 1093 O O . ALA A 1 140 ? 10.923 1.945 0.417 1.00 94.56 140 ALA A O 1
ATOM 1094 N N . LEU A 1 141 ? 11.967 3.249 -1.082 1.00 95.88 141 LEU A N 1
ATOM 1095 C CA . LEU A 1 141 ? 11.402 4.505 -0.596 1.00 95.88 141 LEU A CA 1
ATOM 1096 C C . LEU A 1 141 ? 9.874 4.520 -0.721 1.00 95.88 141 LEU A C 1
ATOM 1098 O O . LEU A 1 141 ? 9.189 4.893 0.232 1.00 95.88 141 LEU A O 1
ATOM 1102 N N . GLN A 1 142 ? 9.344 4.047 -1.850 1.00 95.06 142 GLN A N 1
ATOM 1103 C CA . GLN A 1 142 ? 7.911 3.882 -2.064 1.00 95.06 142 GLN A CA 1
ATOM 1104 C C . GLN A 1 142 ? 7.311 2.958 -0.987 1.00 95.06 142 GLN A C 1
ATOM 1106 O O . GLN A 1 142 ? 6.416 3.364 -0.248 1.00 95.06 142 GLN A O 1
ATOM 1111 N N . TRP A 1 143 ? 7.858 1.760 -0.779 1.00 95.31 143 TRP A N 1
ATOM 1112 C CA . TRP A 1 143 ? 7.369 0.841 0.259 1.00 95.31 143 TRP A CA 1
ATOM 1113 C C . TRP A 1 143 ? 7.489 1.388 1.688 1.00 95.31 143 TRP A C 1
ATOM 1115 O O . TRP A 1 143 ? 6.582 1.181 2.497 1.00 95.31 143 TRP A O 1
ATOM 1125 N N . ILE A 1 144 ? 8.563 2.117 2.007 1.00 96.69 144 ILE A N 1
ATOM 1126 C CA . ILE A 1 144 ? 8.732 2.777 3.309 1.00 96.69 144 ILE A CA 1
ATOM 1127 C C . ILE A 1 144 ? 7.604 3.782 3.535 1.00 96.69 144 ILE A C 1
ATOM 1129 O O . ILE A 1 144 ? 6.954 3.741 4.579 1.00 96.69 144 ILE A O 1
ATOM 1133 N N . VAL A 1 145 ? 7.331 4.651 2.561 1.00 97.06 145 VAL A N 1
ATOM 1134 C CA . VAL A 1 145 ? 6.259 5.648 2.669 1.00 97.06 145 VAL A CA 1
ATOM 1135 C C . VAL A 1 145 ? 4.896 4.965 2.829 1.00 97.06 145 VAL A C 1
ATOM 1137 O O . VAL A 1 145 ? 4.138 5.350 3.720 1.00 97.06 145 VAL A O 1
ATOM 1140 N N . ALA A 1 146 ? 4.600 3.916 2.051 1.00 95.12 146 ALA A N 1
ATOM 1141 C CA . ALA A 1 146 ? 3.359 3.149 2.195 1.00 95.12 146 ALA A CA 1
ATOM 1142 C C . ALA A 1 146 ? 3.229 2.559 3.603 1.00 95.12 146 ALA A C 1
ATOM 1144 O O . ALA A 1 146 ? 2.186 2.695 4.241 1.00 95.12 146 ALA A O 1
ATOM 1145 N N . GLY A 1 147 ? 4.302 1.949 4.112 1.00 96.44 147 GLY A N 1
ATOM 1146 C CA . GLY A 1 147 ? 4.346 1.384 5.456 1.00 96.44 147 GLY A CA 1
ATOM 1147 C C . GLY A 1 147 ? 4.107 2.433 6.543 1.00 96.44 147 GLY A C 1
ATOM 1148 O O . GLY A 1 147 ? 3.324 2.191 7.462 1.00 96.44 147 GLY A O 1
ATOM 1149 N N . LEU A 1 148 ? 4.729 3.612 6.433 1.00 97.69 148 LEU A N 1
ATOM 1150 C CA . LEU A 1 148 ? 4.537 4.720 7.375 1.00 97.69 148 LEU A CA 1
ATOM 1151 C C . LEU A 1 148 ? 3.084 5.210 7.387 1.00 97.69 148 LEU A C 1
ATOM 1153 O O . LEU A 1 148 ? 2.497 5.369 8.460 1.00 97.69 148 LEU A O 1
ATOM 1157 N N . LEU A 1 149 ? 2.495 5.416 6.207 1.00 97.56 149 LEU A N 1
ATOM 1158 C CA . LEU A 1 149 ? 1.107 5.856 6.072 1.00 97.56 149 LEU A CA 1
ATOM 1159 C C . LEU A 1 149 ? 0.131 4.798 6.600 1.00 97.56 149 LEU A C 1
ATOM 1161 O O . LEU A 1 149 ? -0.781 5.137 7.352 1.00 97.56 149 LEU A O 1
ATOM 1165 N N . ALA A 1 150 ? 0.361 3.519 6.291 1.00 96.06 150 ALA A N 1
ATOM 1166 C CA . ALA A 1 150 ? -0.443 2.408 6.793 1.00 96.06 150 ALA A CA 1
ATOM 1167 C C . ALA A 1 150 ? -0.369 2.288 8.324 1.00 96.06 150 ALA A C 1
ATOM 1169 O O . ALA A 1 150 ? -1.400 2.145 8.984 1.00 96.06 150 ALA A O 1
ATOM 1170 N N . ALA A 1 151 ? 0.827 2.410 8.909 1.00 97.38 151 ALA A N 1
ATOM 1171 C CA . ALA A 1 151 ? 1.017 2.385 10.358 1.00 97.38 151 ALA A CA 1
ATOM 1172 C C . ALA A 1 151 ? 0.326 3.568 11.051 1.00 97.38 151 ALA A C 1
ATOM 1174 O O . ALA A 1 151 ? -0.315 3.385 12.091 1.00 97.38 151 ALA A O 1
ATOM 1175 N N . GLY A 1 152 ? 0.426 4.770 10.474 1.00 97.44 152 GLY A N 1
ATOM 1176 C CA . GLY A 1 152 ? -0.256 5.963 10.973 1.00 97.44 152 GLY A CA 1
ATOM 1177 C C . GLY A 1 152 ? -1.775 5.815 10.912 1.00 97.44 152 GLY A C 1
ATOM 1178 O O . GLY A 1 152 ? -2.457 5.998 11.923 1.00 97.44 152 GLY A O 1
ATOM 1179 N N . ALA A 1 153 ? -2.300 5.394 9.758 1.00 97.00 153 ALA A N 1
ATOM 1180 C CA . ALA A 1 153 ? -3.725 5.157 9.566 1.00 97.00 153 ALA A CA 1
ATOM 1181 C C . ALA A 1 153 ? -4.257 4.116 10.559 1.00 97.00 153 ALA A C 1
ATOM 1183 O O . ALA A 1 153 ? -5.202 4.391 11.300 1.00 97.00 153 ALA A O 1
ATOM 1184 N N . PHE A 1 154 ? -3.601 2.958 10.664 1.00 96.75 154 PHE A N 1
ATOM 1185 C CA . PHE A 1 154 ? -3.987 1.902 11.598 1.00 96.75 154 PHE A CA 1
ATOM 1186 C C . PHE A 1 154 ? -4.031 2.396 13.050 1.00 96.75 154 PHE A C 1
ATOM 1188 O O . PHE A 1 154 ? -5.012 2.171 13.768 1.00 96.75 154 PHE A O 1
ATOM 1195 N N . ALA A 1 155 ? -2.983 3.096 13.493 1.00 96.75 155 ALA A N 1
ATOM 1196 C CA . ALA A 1 155 ? -2.902 3.579 14.862 1.00 96.75 155 ALA A CA 1
ATOM 1197 C C . ALA A 1 155 ? -3.996 4.616 15.177 1.00 96.75 155 ALA A C 1
ATOM 1199 O O . ALA A 1 155 ? -4.565 4.571 16.268 1.00 96.75 155 ALA A O 1
ATOM 1200 N N . TRP A 1 156 ? -4.349 5.501 14.240 1.00 96.94 156 TRP A N 1
ATOM 1201 C CA . TRP A 1 156 ? -5.357 6.538 14.476 1.00 96.94 156 TRP A CA 1
ATOM 1202 C C . TRP A 1 156 ? -6.783 5.990 14.397 1.00 96.94 156 TRP A C 1
ATOM 1204 O O . TRP A 1 156 ? -7.671 6.485 15.088 1.00 96.94 156 TRP A O 1
ATOM 1214 N N . ILE A 1 157 ? -7.001 4.948 13.596 1.00 95.81 157 ILE A N 1
ATOM 1215 C CA . ILE A 1 157 ? -8.303 4.292 13.465 1.00 95.81 157 ILE A CA 1
ATOM 1216 C C . ILE A 1 157 ? -8.600 3.419 14.687 1.00 95.81 157 ILE A C 1
ATOM 1218 O O . ILE A 1 157 ? -9.702 3.459 15.242 1.00 95.81 157 ILE A O 1
ATOM 1222 N N . ALA A 1 158 ? -7.633 2.598 15.100 1.00 94.12 158 ALA A N 1
ATOM 1223 C CA . ALA A 1 158 ? -7.912 1.451 15.958 1.00 94.12 158 ALA A CA 1
ATOM 1224 C C . ALA A 1 158 ? -7.379 1.577 17.397 1.00 94.12 158 ALA A C 1
ATOM 1226 O O . ALA A 1 158 ? -7.830 0.840 18.284 1.00 94.12 158 ALA A O 1
ATOM 1227 N N . CYS A 1 159 ? -6.454 2.504 17.671 1.00 93.06 159 CYS A N 1
ATOM 1228 C CA . CYS A 1 159 ? -5.806 2.624 18.981 1.00 93.06 159 CYS A CA 1
ATOM 1229 C C . CYS A 1 159 ? -6.355 3.787 19.819 1.00 93.06 159 CYS A C 1
ATOM 1231 O O . CYS A 1 159 ? -6.721 4.835 19.304 1.00 93.06 159 CYS A O 1
ATOM 1233 N N . ASN A 1 160 ? -6.369 3.615 21.146 1.00 90.56 160 ASN A N 1
ATOM 1234 C CA . ASN A 1 160 ? -6.763 4.686 22.075 1.00 90.56 160 ASN A CA 1
ATOM 1235 C C . ASN A 1 160 ? -5.648 5.734 22.262 1.00 90.56 160 ASN A C 1
ATOM 1237 O O . ASN A 1 160 ? -5.933 6.898 22.514 1.00 90.56 160 ASN A O 1
ATOM 1241 N N . ALA A 1 161 ? -4.383 5.312 22.151 1.00 91.94 161 ALA A N 1
ATOM 1242 C CA . ALA A 1 161 ? -3.195 6.156 22.276 1.00 91.94 161 ALA A CA 1
ATOM 1243 C C . ALA A 1 161 ? -2.411 6.141 20.949 1.00 91.94 161 ALA A C 1
ATOM 1245 O O . ALA A 1 161 ? -1.346 5.518 20.875 1.00 91.94 161 ALA A O 1
ATOM 1246 N N . PRO A 1 162 ? -2.942 6.781 19.890 1.00 94.06 162 PRO A N 1
ATOM 1247 C CA . PRO A 1 162 ? -2.461 6.628 18.517 1.00 94.06 162 PRO A CA 1
ATOM 1248 C C . PRO A 1 162 ? -0.957 6.872 18.379 1.00 94.06 162 PRO A C 1
ATOM 1250 O O . PRO A 1 162 ? -0.236 6.018 17.870 1.00 94.06 162 PRO A O 1
ATOM 1253 N N . MET A 1 163 ? -0.446 7.970 18.943 1.00 96.50 163 MET A N 1
ATOM 1254 C CA . MET A 1 163 ? 0.973 8.323 18.839 1.00 96.50 163 MET A CA 1
ATOM 1255 C C . MET A 1 163 ? 1.901 7.319 19.536 1.00 96.50 163 MET A C 1
ATOM 1257 O O . MET A 1 163 ? 2.984 7.017 19.034 1.00 96.50 163 MET A O 1
ATOM 1261 N N . ARG A 1 164 ? 1.473 6.755 20.674 1.00 94.69 164 ARG A N 1
ATOM 1262 C CA . ARG A 1 164 ? 2.243 5.727 21.387 1.00 94.69 164 ARG A CA 1
ATOM 1263 C C . ARG A 1 164 ? 2.266 4.423 20.590 1.00 94.69 164 ARG A C 1
ATOM 1265 O O . ARG A 1 164 ? 3.326 3.820 20.451 1.00 94.69 164 ARG A O 1
ATOM 1272 N N . SER A 1 165 ? 1.123 4.018 20.034 1.00 95.19 165 SER A N 1
ATOM 1273 C CA . SER A 1 165 ? 1.013 2.817 19.201 1.00 95.19 165 SER A CA 1
ATOM 1274 C C . SER A 1 165 ? 1.792 2.946 17.892 1.00 95.19 165 SER A C 1
ATOM 1276 O O . SER A 1 165 ? 2.510 2.021 17.538 1.00 95.19 165 SER A O 1
ATOM 1278 N N . PHE A 1 166 ? 1.735 4.092 17.213 1.00 97.38 166 PHE A N 1
ATOM 1279 C CA . PHE A 1 166 ? 2.507 4.329 15.992 1.00 97.38 166 PHE A CA 1
ATOM 1280 C C . PHE A 1 166 ? 4.008 4.288 16.238 1.00 97.38 166 PHE A C 1
ATOM 1282 O O . PHE A 1 166 ? 4.704 3.537 15.565 1.00 97.38 166 PHE A O 1
ATOM 1289 N N . ARG A 1 167 ? 4.510 4.994 17.261 1.00 97.25 167 ARG A N 1
ATOM 1290 C CA . ARG A 1 167 ? 5.932 4.911 17.634 1.00 97.25 167 ARG A CA 1
ATOM 1291 C C . ARG A 1 167 ? 6.355 3.479 17.946 1.00 97.25 167 ARG A C 1
ATOM 1293 O O . ARG A 1 167 ? 7.412 3.054 17.504 1.00 97.25 167 ARG A O 1
ATOM 1300 N N . ALA A 1 168 ? 5.530 2.723 18.664 1.00 96.19 168 ALA A N 1
ATOM 1301 C CA . ALA A 1 168 ? 5.838 1.330 18.960 1.00 96.19 168 ALA A CA 1
ATOM 1302 C C . ALA A 1 168 ? 5.854 0.441 17.708 1.00 96.19 168 ALA A C 1
ATOM 1304 O O . ALA A 1 168 ? 6.735 -0.404 17.591 1.00 96.19 168 ALA A O 1
ATOM 1305 N N . ILE A 1 169 ? 4.927 0.647 16.763 1.00 97.25 169 ILE A N 1
ATOM 1306 C CA . ILE A 1 169 ? 4.931 -0.042 15.463 1.00 97.25 169 ILE A CA 1
ATOM 1307 C C . ILE A 1 169 ? 6.221 0.282 14.701 1.00 97.25 169 ILE A C 1
ATOM 1309 O O . ILE A 1 169 ? 6.890 -0.636 14.238 1.00 97.25 169 ILE A O 1
ATOM 1313 N N . LEU A 1 170 ? 6.620 1.557 14.643 1.00 97.31 170 LEU A N 1
ATOM 1314 C CA . LEU A 1 170 ? 7.847 1.981 13.962 1.00 97.31 170 LEU A CA 1
ATOM 1315 C C . LEU A 1 170 ? 9.131 1.499 14.641 1.00 97.31 170 LEU A C 1
ATOM 1317 O O . LEU A 1 170 ? 10.148 1.343 13.979 1.00 97.31 170 LEU A O 1
ATOM 1321 N N . LEU A 1 171 ? 9.118 1.267 15.949 1.00 96.94 171 LEU A N 1
ATOM 1322 C CA . LEU A 1 171 ? 10.276 0.726 16.666 1.00 96.94 171 LEU A CA 1
ATOM 1323 C C . LEU A 1 171 ? 10.301 -0.809 16.660 1.00 96.94 171 LEU A C 1
ATOM 1325 O O . LEU A 1 171 ? 11.297 -1.415 17.053 1.00 96.94 171 LEU A O 1
ATOM 1329 N N . ALA A 1 172 ? 9.230 -1.462 16.206 1.00 96.56 172 ALA A N 1
ATOM 1330 C CA . ALA A 1 172 ? 9.167 -2.910 16.156 1.00 96.56 172 ALA A CA 1
ATOM 1331 C C . ALA A 1 172 ? 9.939 -3.448 14.944 1.00 96.56 172 ALA A C 1
ATOM 1333 O O . ALA A 1 172 ? 9.492 -3.343 13.804 1.00 96.56 172 ALA A O 1
ATOM 1334 N N . GLY A 1 173 ? 11.050 -4.151 15.187 1.00 96.44 173 GLY A N 1
ATOM 1335 C CA . GLY A 1 173 ? 11.803 -4.827 14.120 1.00 96.44 173 GLY A CA 1
ATOM 1336 C C . GLY A 1 173 ? 10.945 -5.791 13.283 1.00 96.44 173 GLY A C 1
ATOM 1337 O O . GLY A 1 173 ? 11.148 -5.918 12.081 1.00 96.44 173 GLY A O 1
ATOM 1338 N N . ARG A 1 174 ? 9.911 -6.406 13.881 1.00 94.69 174 ARG A N 1
ATOM 1339 C CA . ARG A 1 174 ? 8.953 -7.277 13.169 1.00 94.69 174 ARG A CA 1
ATOM 1340 C C . ARG A 1 174 ? 8.171 -6.543 12.077 1.00 94.69 174 ARG A C 1
ATOM 1342 O O . ARG A 1 174 ? 7.871 -7.156 11.059 1.00 94.69 174 ARG A O 1
ATOM 1349 N N . PHE A 1 175 ? 7.840 -5.269 12.289 1.00 96.38 175 PHE A N 1
ATOM 1350 C CA . PHE A 1 175 ? 7.155 -4.446 11.294 1.00 96.38 175 PHE A CA 1
ATOM 1351 C C . PHE A 1 175 ? 8.063 -4.196 10.088 1.00 96.38 175 PHE A C 1
ATOM 1353 O O . PHE A 1 175 ? 7.664 -4.479 8.964 1.00 96.38 175 PHE A O 1
ATOM 1360 N N . TRP A 1 176 ? 9.308 -3.778 10.326 1.00 97.50 176 TRP A N 1
ATOM 1361 C CA . TRP A 1 176 ? 10.278 -3.542 9.254 1.00 97.50 176 TRP A CA 1
ATOM 1362 C C . TRP A 1 176 ? 10.650 -4.809 8.491 1.00 97.50 176 TRP A C 1
ATOM 1364 O O . TRP A 1 176 ? 10.733 -4.770 7.270 1.00 97.50 176 TRP A O 1
ATOM 1374 N N . MET A 1 177 ? 10.810 -5.943 9.179 1.00 96.69 177 MET A N 1
ATOM 1375 C CA . MET A 1 177 ? 11.066 -7.227 8.518 1.00 96.69 177 MET A CA 1
ATOM 1376 C C . MET A 1 177 ? 9.894 -7.658 7.633 1.00 96.69 177 MET A C 1
ATOM 1378 O O . MET A 1 177 ? 10.118 -8.116 6.516 1.00 96.69 177 MET A O 1
ATOM 1382 N N . ALA A 1 178 ? 8.652 -7.490 8.106 1.00 95.56 178 ALA A N 1
ATOM 1383 C CA . ALA A 1 178 ? 7.469 -7.768 7.297 1.00 95.56 178 ALA A CA 1
ATOM 1384 C C . ALA A 1 178 ? 7.398 -6.828 6.085 1.00 95.56 178 ALA A C 1
ATOM 1386 O O . ALA A 1 178 ? 7.221 -7.297 4.968 1.00 95.56 178 ALA A O 1
ATOM 1387 N N . LEU A 1 179 ? 7.604 -5.523 6.287 1.00 96.19 179 LEU A N 1
ATOM 1388 C CA . LEU A 1 179 ? 7.572 -4.529 5.215 1.00 96.19 179 LEU A CA 1
ATOM 1389 C C . LEU A 1 179 ? 8.657 -4.783 4.158 1.00 96.19 179 LEU A C 1
ATOM 1391 O O . LEU A 1 179 ? 8.354 -4.769 2.971 1.00 96.19 179 LEU A O 1
ATOM 1395 N N . LEU A 1 180 ? 9.894 -5.068 4.576 1.00 96.12 180 LEU A N 1
ATOM 1396 C CA . LEU A 1 180 ? 11.009 -5.382 3.679 1.00 96.12 180 LEU A CA 1
ATOM 1397 C C . LEU A 1 180 ? 10.728 -6.640 2.856 1.00 96.12 180 LEU A C 1
ATOM 1399 O O . LEU A 1 180 ? 10.944 -6.656 1.648 1.00 96.12 180 LEU A O 1
ATOM 1403 N N . LEU A 1 181 ? 10.236 -7.697 3.501 1.00 95.75 181 LEU A N 1
ATOM 1404 C CA . LEU A 1 181 ? 9.939 -8.949 2.818 1.00 95.75 181 LEU A CA 1
ATOM 1405 C C . LEU A 1 181 ? 8.772 -8.779 1.837 1.00 95.75 181 LEU A C 1
ATOM 1407 O O . LEU A 1 181 ? 8.859 -9.263 0.712 1.00 95.75 181 LEU A O 1
ATOM 1411 N N . LEU A 1 182 ? 7.723 -8.044 2.216 1.00 94.12 182 LEU A N 1
ATOM 1412 C CA . LEU A 1 182 ? 6.630 -7.691 1.308 1.00 94.12 182 LEU A CA 1
ATOM 1413 C C . LEU A 1 182 ? 7.110 -6.825 0.140 1.00 94.12 182 LEU A C 1
ATOM 1415 O O . LEU A 1 182 ? 6.679 -7.061 -0.984 1.00 94.12 182 LEU A O 1
ATOM 1419 N N . ALA A 1 183 ? 8.039 -5.896 0.375 1.00 93.62 183 ALA A N 1
ATOM 1420 C CA . ALA A 1 183 ? 8.640 -5.085 -0.677 1.00 93.62 183 ALA A CA 1
ATOM 1421 C C . ALA A 1 183 ? 9.420 -5.941 -1.681 1.00 93.62 183 ALA A C 1
ATOM 1423 O O . ALA A 1 183 ? 9.193 -5.832 -2.883 1.00 93.62 183 ALA A O 1
ATOM 1424 N N . ILE A 1 184 ? 10.283 -6.844 -1.202 1.00 94.56 184 ILE A N 1
ATOM 1425 C CA . ILE A 1 184 ? 11.050 -7.757 -2.063 1.00 94.56 184 ILE A CA 1
ATOM 1426 C C . ILE A 1 184 ? 10.102 -8.649 -2.867 1.00 94.56 184 ILE A C 1
ATOM 1428 O O . ILE A 1 184 ? 10.221 -8.724 -4.087 1.00 94.56 184 ILE A O 1
ATOM 1432 N N . ILE A 1 185 ? 9.141 -9.298 -2.202 1.00 94.25 185 ILE A N 1
ATOM 1433 C CA . ILE A 1 185 ? 8.174 -10.178 -2.867 1.00 94.25 185 ILE A CA 1
ATOM 1434 C C . ILE A 1 185 ? 7.356 -9.393 -3.896 1.00 94.25 185 ILE A C 1
ATOM 1436 O O . ILE A 1 185 ? 7.212 -9.845 -5.028 1.00 94.25 185 ILE A O 1
ATOM 1440 N N . GLY A 1 186 ? 6.851 -8.216 -3.526 1.00 91.69 186 GLY A N 1
ATOM 1441 C CA . GLY A 1 186 ? 6.055 -7.364 -4.402 1.00 91.69 186 GLY A CA 1
ATOM 1442 C C . GLY A 1 186 ? 6.824 -6.939 -5.649 1.00 91.69 186 GLY A C 1
ATOM 1443 O O . GLY A 1 186 ? 6.325 -7.124 -6.758 1.00 91.69 186 GLY A O 1
ATOM 1444 N N . VAL A 1 187 ? 8.052 -6.439 -5.490 1.00 91.88 187 VAL A N 1
ATOM 1445 C CA . VAL A 1 187 ? 8.904 -6.001 -6.609 1.00 91.88 187 VAL A CA 1
ATOM 1446 C C . VAL A 1 187 ? 9.270 -7.176 -7.516 1.00 91.88 187 VAL A C 1
ATOM 1448 O O . VAL A 1 187 ? 9.093 -7.090 -8.729 1.00 91.88 187 VAL A O 1
ATOM 1451 N N . VAL A 1 188 ? 9.719 -8.300 -6.946 1.00 93.19 188 VAL A N 1
ATOM 1452 C CA . VAL A 1 188 ? 10.137 -9.477 -7.724 1.00 93.19 188 VAL A CA 1
ATOM 1453 C C . VAL A 1 188 ? 8.959 -10.090 -8.478 1.00 93.19 188 VAL A C 1
ATOM 1455 O O . VAL A 1 188 ? 9.069 -10.325 -9.680 1.00 93.19 188 VAL A O 1
ATOM 1458 N N . ILE A 1 189 ? 7.820 -10.318 -7.814 1.00 92.94 189 ILE A N 1
ATOM 1459 C CA . ILE A 1 189 ? 6.635 -10.884 -8.474 1.00 92.94 189 ILE A CA 1
ATOM 1460 C C . ILE A 1 189 ? 6.136 -9.938 -9.563 1.00 92.94 189 ILE A C 1
ATOM 1462 O O . ILE A 1 189 ? 5.849 -10.397 -10.665 1.00 92.94 189 ILE A O 1
ATOM 1466 N N . THR A 1 190 ? 6.078 -8.630 -9.302 1.00 90.06 190 THR A N 1
ATOM 1467 C CA . THR A 1 190 ? 5.659 -7.655 -10.319 1.00 90.06 190 THR A CA 1
ATOM 1468 C C . THR A 1 190 ? 6.600 -7.679 -11.523 1.00 90.06 190 THR A C 1
ATOM 1470 O O . THR A 1 190 ? 6.126 -7.740 -12.653 1.00 90.06 190 THR A O 1
ATOM 1473 N N . GLY A 1 191 ? 7.918 -7.735 -11.310 1.00 89.38 191 GLY A N 1
ATOM 1474 C CA . GLY A 1 191 ? 8.895 -7.869 -12.394 1.00 89.38 191 GLY A CA 1
ATOM 1475 C C . GLY A 1 191 ? 8.722 -9.157 -13.208 1.00 89.38 191 GLY A C 1
ATOM 1476 O O . GLY A 1 191 ? 8.748 -9.120 -14.440 1.00 89.38 191 GLY A O 1
ATOM 1477 N N . ILE A 1 192 ? 8.465 -10.291 -12.549 1.00 92.00 192 ILE A N 1
ATOM 1478 C CA . ILE A 1 192 ? 8.184 -11.569 -13.225 1.00 92.00 192 ILE A CA 1
ATOM 1479 C C . ILE A 1 192 ? 6.885 -11.475 -14.038 1.00 92.00 192 ILE A C 1
ATOM 1481 O O . ILE A 1 192 ? 6.851 -11.875 -15.198 1.00 92.00 192 ILE A O 1
ATOM 1485 N N . LEU A 1 193 ? 5.821 -10.905 -13.466 1.00 90.44 193 LEU A N 1
ATOM 1486 C CA . LEU A 1 193 ? 4.538 -10.748 -14.153 1.00 90.44 193 LEU A CA 1
ATOM 1487 C C . LEU A 1 193 ? 4.631 -9.798 -15.352 1.00 90.44 193 LEU A C 1
ATOM 1489 O O . LEU A 1 193 ? 3.984 -10.053 -16.364 1.00 90.44 193 LEU A O 1
ATOM 1493 N N . LEU A 1 194 ? 5.418 -8.722 -15.255 1.00 87.81 194 LEU A N 1
ATOM 1494 C CA . LEU A 1 194 ? 5.625 -7.765 -16.346 1.00 87.81 194 LEU A CA 1
ATOM 1495 C C . LEU A 1 194 ? 6.490 -8.336 -17.473 1.00 87.81 194 LEU A C 1
ATOM 1497 O O . LEU A 1 194 ? 6.195 -8.091 -18.639 1.00 87.81 194 LEU A O 1
ATOM 1501 N N . SER A 1 195 ? 7.525 -9.109 -17.137 1.00 88.94 195 SER A N 1
ATOM 1502 C CA . SER A 1 195 ? 8.418 -9.745 -18.119 1.00 88.94 195 SER A CA 1
ATOM 1503 C C . SER A 1 195 ? 7.821 -10.989 -18.777 1.00 88.94 195 SER A C 1
ATOM 1505 O O . SER A 1 195 ? 8.277 -11.404 -19.844 1.00 88.94 195 SER A O 1
ATOM 1507 N N . TRP A 1 196 ? 6.786 -11.584 -18.179 1.00 87.56 196 TRP A N 1
ATOM 1508 C CA . TRP A 1 196 ? 6.045 -12.668 -18.806 1.00 87.56 196 TRP A CA 1
ATOM 1509 C C . TRP A 1 196 ? 5.404 -12.173 -20.107 1.00 87.56 196 TRP A C 1
ATOM 1511 O O . TRP A 1 196 ? 4.644 -11.207 -20.111 1.00 87.56 196 TRP A O 1
ATOM 1521 N N . THR A 1 197 ? 5.681 -12.836 -21.225 1.00 86.38 197 THR A N 1
ATOM 1522 C CA . THR A 1 197 ? 5.037 -12.565 -22.514 1.00 86.38 197 THR A CA 1
ATOM 1523 C C . THR A 1 197 ? 4.114 -13.736 -22.851 1.00 86.38 197 THR A C 1
ATOM 1525 O O . THR A 1 197 ? 4.583 -14.872 -22.964 1.00 86.38 197 THR A O 1
ATOM 1528 N N . PRO A 1 198 ? 2.786 -13.526 -22.935 1.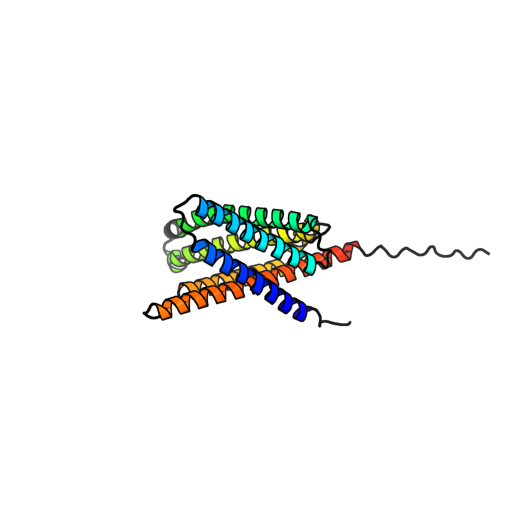00 83.62 198 PRO A N 1
ATOM 1529 C CA . PRO A 1 198 ? 1.890 -14.586 -23.368 1.00 83.62 198 PRO A CA 1
ATOM 1530 C C . PRO A 1 198 ? 2.161 -14.961 -24.830 1.00 83.62 198 PRO A C 1
ATOM 1532 O O . PRO A 1 198 ? 2.669 -14.160 -25.616 1.00 83.62 198 PRO A O 1
ATOM 1535 N N . GLY A 1 199 ? 1.810 -16.196 -25.194 1.00 84.25 199 GLY A N 1
ATOM 1536 C CA . GLY A 1 199 ? 1.802 -16.627 -26.592 1.00 84.25 199 GLY A CA 1
ATOM 1537 C C . GLY A 1 199 ? 0.832 -15.800 -27.446 1.00 84.25 199 GLY A C 1
ATOM 1538 O O . GLY A 1 199 ? 0.059 -14.993 -26.936 1.00 84.25 199 GLY A O 1
ATOM 1539 N N . HIS A 1 200 ? 0.868 -16.001 -28.761 1.00 84.69 200 HIS A N 1
ATOM 1540 C CA . HIS A 1 200 ? 0.071 -15.204 -29.694 1.00 84.69 200 HIS A CA 1
ATOM 1541 C C . HIS A 1 200 ? -1.417 -15.583 -29.628 1.00 84.69 200 HIS A C 1
ATOM 1543 O O . HIS A 1 200 ? -1.762 -16.765 -29.670 1.00 84.69 200 HIS A O 1
ATOM 1549 N N . GLY A 1 201 ? -2.294 -14.577 -29.568 1.00 88.50 201 GLY A N 1
ATOM 1550 C CA . GLY A 1 201 ? -3.743 -14.738 -29.684 1.00 88.50 201 GLY A CA 1
ATOM 1551 C C . GLY A 1 201 ? -4.532 -14.056 -28.566 1.00 88.50 201 GLY A C 1
ATOM 1552 O O . GLY A 1 201 ? -4.192 -14.157 -27.389 1.00 88.50 201 GLY A O 1
ATOM 1553 N N . LEU A 1 202 ? -5.654 -13.437 -28.943 1.00 89.56 202 LEU A N 1
ATOM 1554 C CA . LEU A 1 202 ? -6.508 -12.643 -28.050 1.00 89.56 202 LEU A CA 1
ATOM 1555 C C . LEU A 1 202 ? -6.957 -13.417 -26.796 1.00 89.56 202 LEU A C 1
ATOM 1557 O O . LEU A 1 202 ? -6.989 -12.868 -25.699 1.00 89.56 202 LEU A O 1
ATOM 1561 N N . ALA A 1 203 ? -7.272 -14.710 -26.933 1.00 90.56 203 ALA A N 1
ATOM 1562 C CA . ALA A 1 203 ? -7.686 -15.547 -25.806 1.00 90.56 203 ALA A CA 1
ATOM 1563 C C . ALA A 1 203 ? -6.549 -15.795 -24.796 1.00 90.56 203 ALA A C 1
ATOM 1565 O O . ALA A 1 203 ? -6.789 -15.831 -23.590 1.00 90.56 203 ALA A O 1
ATOM 1566 N N . VAL A 1 204 ? -5.310 -15.941 -25.278 1.00 90.69 204 VAL A N 1
ATOM 1567 C CA . VAL A 1 204 ? -4.128 -16.172 -24.433 1.00 90.69 204 VAL A CA 1
ATOM 1568 C C . VAL A 1 204 ? -3.728 -14.880 -23.722 1.00 90.69 204 VAL A C 1
ATOM 1570 O O . VAL A 1 204 ? -3.407 -14.904 -22.534 1.00 90.69 204 VAL A O 1
ATOM 1573 N N . GLU A 1 205 ? -3.817 -13.744 -24.413 1.00 88.56 205 GLU A N 1
ATOM 1574 C CA . GLU A 1 205 ? -3.613 -12.416 -23.828 1.00 88.56 205 GLU A CA 1
ATOM 1575 C C . GLU A 1 205 ? -4.656 -12.107 -22.749 1.00 88.56 205 GLU A C 1
ATOM 1577 O O . GLU A 1 205 ? -4.289 -11.728 -21.635 1.00 88.56 205 GLU A O 1
ATOM 1582 N N . ALA A 1 206 ? -5.941 -12.351 -23.029 1.00 88.62 206 ALA A N 1
ATOM 1583 C CA . ALA A 1 206 ? -7.018 -12.168 -22.059 1.00 88.62 206 ALA A CA 1
ATOM 1584 C C . ALA A 1 206 ? -6.817 -13.052 -20.819 1.00 88.62 206 ALA A C 1
ATOM 1586 O O . ALA A 1 206 ? -6.908 -12.570 -19.689 1.00 88.62 206 ALA A O 1
ATOM 1587 N N . PHE A 1 207 ? -6.475 -14.331 -21.010 1.00 89.69 207 PHE A N 1
ATOM 1588 C CA . PHE A 1 207 ? -6.162 -15.235 -19.904 1.00 89.69 207 PHE A CA 1
ATOM 1589 C C . PHE A 1 207 ? -4.953 -14.753 -19.087 1.00 89.69 207 PHE A C 1
ATOM 1591 O O . PHE A 1 207 ? -5.000 -14.752 -17.856 1.00 89.69 207 PHE A O 1
ATOM 1598 N N . SER A 1 208 ? -3.885 -14.295 -19.751 1.00 89.44 208 SER A N 1
ATOM 1599 C CA . SER A 1 208 ? -2.694 -13.753 -19.087 1.00 89.44 208 SER A CA 1
ATOM 1600 C C . SER A 1 208 ? -3.022 -12.525 -18.244 1.00 89.44 208 SER A C 1
ATOM 1602 O O . SER A 1 208 ? -2.584 -12.438 -17.096 1.00 89.44 208 SER A O 1
ATOM 1604 N N . LEU A 1 209 ? -3.834 -11.608 -18.774 1.00 88.56 209 LEU A N 1
ATOM 1605 C CA . LEU A 1 209 ? -4.284 -10.424 -18.052 1.00 88.56 209 LEU A CA 1
ATOM 1606 C C . LEU A 1 209 ? -5.084 -10.813 -16.801 1.00 88.56 209 LEU A C 1
ATOM 1608 O O . LEU A 1 209 ? -4.763 -10.357 -15.705 1.00 88.56 209 LEU A O 1
ATOM 1612 N N . VAL A 1 210 ? -6.072 -11.705 -16.945 1.00 89.25 210 VAL A N 1
ATOM 1613 C CA . VAL A 1 210 ? -6.887 -12.199 -15.822 1.00 89.25 210 VAL A CA 1
ATOM 1614 C C . VAL A 1 210 ? -6.006 -12.842 -14.751 1.00 89.25 210 VAL A C 1
ATOM 1616 O O . VAL A 1 210 ? -6.166 -12.552 -13.565 1.00 89.25 210 VAL A O 1
ATOM 1619 N N . PHE A 1 211 ? -5.035 -13.664 -15.150 1.00 91.12 211 PHE A N 1
ATOM 1620 C CA . PHE A 1 211 ? -4.113 -14.312 -14.221 1.00 91.12 211 PHE A CA 1
ATOM 1621 C C . PHE A 1 211 ? -3.226 -13.307 -13.468 1.00 91.12 211 PHE A C 1
ATOM 1623 O O . PHE A 1 211 ? -3.052 -13.430 -12.253 1.00 91.12 211 PHE A O 1
ATOM 1630 N N . ARG A 1 212 ? -2.696 -12.283 -14.154 1.00 90.88 212 ARG A N 1
ATOM 1631 C CA . ARG A 1 212 ? -1.912 -11.208 -13.518 1.00 90.88 212 ARG A CA 1
ATOM 1632 C C . ARG A 1 212 ? -2.750 -10.447 -12.500 1.00 90.88 212 ARG A C 1
ATOM 1634 O O . ARG A 1 212 ? -2.308 -10.275 -11.368 1.00 90.88 212 ARG A O 1
ATOM 1641 N N . VAL A 1 213 ? -3.965 -10.045 -12.879 1.00 88.12 213 VAL A N 1
ATOM 1642 C CA . VAL A 1 213 ? -4.886 -9.330 -11.984 1.00 88.12 213 VAL A CA 1
ATOM 1643 C C . VAL A 1 213 ? -5.205 -10.184 -10.761 1.00 88.12 213 VAL A C 1
ATOM 1645 O O . VAL A 1 213 ? -5.064 -9.707 -9.639 1.00 88.12 213 VAL A O 1
ATOM 1648 N N . LEU A 1 214 ? -5.549 -11.462 -10.948 1.00 89.69 214 LEU A N 1
ATOM 1649 C CA . LEU A 1 214 ? -5.840 -12.373 -9.840 1.00 89.69 214 LEU A CA 1
ATOM 1650 C C . LEU A 1 214 ? -4.637 -12.529 -8.900 1.00 89.69 214 LEU A C 1
ATOM 1652 O O . LEU A 1 214 ? -4.792 -12.479 -7.680 1.00 89.69 214 LEU A O 1
ATOM 1656 N N . THR A 1 215 ? -3.436 -12.671 -9.463 1.00 91.31 215 THR A N 1
ATOM 1657 C CA . THR A 1 215 ? -2.194 -12.789 -8.690 1.00 91.31 215 THR A CA 1
ATOM 1658 C C . THR A 1 215 ? -1.950 -11.538 -7.850 1.00 91.31 215 THR A C 1
ATOM 1660 O O . THR A 1 215 ? -1.679 -11.648 -6.656 1.00 91.31 215 THR A O 1
ATOM 1663 N N . VAL A 1 216 ? -2.106 -10.348 -8.439 1.00 88.56 216 VAL A N 1
ATOM 1664 C CA . VAL A 1 216 ? -1.953 -9.067 -7.734 1.00 88.56 216 VAL A CA 1
ATOM 1665 C C . VAL A 1 216 ? -3.006 -8.909 -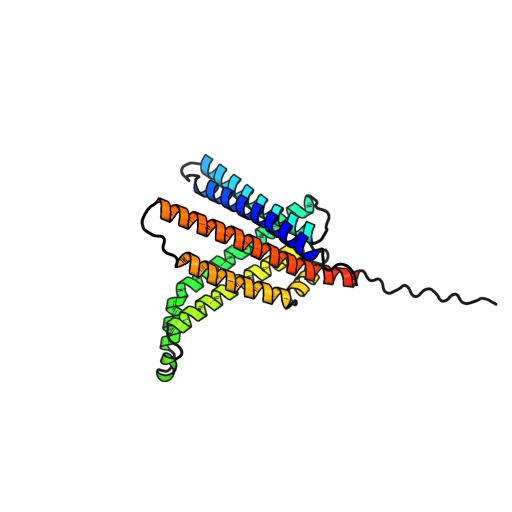6.637 1.00 88.56 216 VAL A C 1
ATOM 1667 O O . VAL A 1 216 ? -2.666 -8.507 -5.526 1.00 88.56 216 VAL A O 1
ATOM 1670 N N . VAL A 1 217 ? -4.265 -9.275 -6.900 1.00 87.50 217 VAL A N 1
ATOM 1671 C CA . VAL A 1 217 ? -5.354 -9.230 -5.908 1.00 87.50 217 VAL A CA 1
ATOM 1672 C C . VAL A 1 217 ? -5.025 -10.102 -4.695 1.00 87.50 217 VAL A C 1
ATOM 1674 O O . VAL A 1 217 ? -5.084 -9.627 -3.560 1.00 87.50 217 VAL A O 1
ATOM 1677 N N . VAL A 1 218 ? -4.642 -11.362 -4.923 1.00 89.88 218 VAL A N 1
ATOM 1678 C CA . VAL A 1 218 ? -4.315 -12.306 -3.845 1.00 89.88 218 VAL A CA 1
ATOM 1679 C C . VAL A 1 218 ? -3.076 -11.853 -3.076 1.00 89.88 218 VAL A C 1
ATOM 1681 O O . VAL A 1 218 ? -3.080 -11.877 -1.843 1.00 89.88 218 VAL A O 1
ATOM 1684 N N . LEU A 1 219 ? -2.034 -11.408 -3.782 1.00 89.94 219 LEU A N 1
ATOM 1685 C CA . LEU A 1 219 ? -0.792 -10.956 -3.165 1.00 89.94 219 LEU A CA 1
ATOM 1686 C C . LEU A 1 219 ? -1.013 -9.713 -2.298 1.00 89.94 219 LEU A C 1
ATOM 1688 O O . LEU A 1 219 ? -0.575 -9.694 -1.149 1.00 89.94 219 LEU A O 1
ATOM 1692 N N . ASN A 1 220 ? -1.734 -8.712 -2.808 1.00 87.88 220 ASN A N 1
ATOM 1693 C CA . ASN A 1 220 ? -2.047 -7.496 -2.060 1.00 87.88 220 ASN A CA 1
ATOM 1694 C C . ASN A 1 220 ? -2.894 -7.805 -0.827 1.00 87.88 220 ASN A C 1
ATOM 1696 O O . ASN A 1 220 ? -2.577 -7.338 0.265 1.00 87.88 220 ASN A O 1
ATOM 1700 N N . ALA A 1 221 ? -3.927 -8.639 -0.970 1.00 88.44 221 ALA A N 1
ATOM 1701 C CA . ALA A 1 221 ? -4.760 -9.033 0.157 1.00 88.44 221 ALA A CA 1
ATOM 1702 C C . ALA A 1 221 ? -3.950 -9.756 1.245 1.00 88.44 221 ALA A C 1
ATOM 1704 O O . ALA A 1 221 ? -4.082 -9.439 2.428 1.00 88.44 221 ALA A O 1
ATOM 1705 N N . ALA A 1 222 ? -3.072 -10.689 0.860 1.00 90.38 222 ALA A N 1
ATOM 1706 C CA . ALA A 1 222 ? -2.187 -11.385 1.791 1.00 90.38 222 ALA A CA 1
ATOM 1707 C C . ALA A 1 222 ? -1.181 -10.432 2.462 1.00 90.38 222 ALA A C 1
ATOM 1709 O O . ALA A 1 222 ? -0.965 -10.518 3.673 1.00 90.38 222 ALA A O 1
ATOM 1710 N N . ALA A 1 223 ? -0.604 -9.502 1.697 1.00 90.44 223 ALA A N 1
ATOM 1711 C CA . ALA A 1 223 ? 0.348 -8.510 2.182 1.00 90.44 223 ALA A CA 1
ATOM 1712 C C . ALA A 1 223 ? -0.283 -7.572 3.219 1.00 90.44 223 ALA A C 1
ATOM 1714 O O . ALA A 1 223 ? 0.232 -7.442 4.332 1.00 90.44 223 ALA A O 1
ATOM 1715 N N . ILE A 1 224 ? -1.430 -6.974 2.884 1.00 91.06 224 ILE A N 1
ATOM 1716 C CA . ILE A 1 224 ? -2.180 -6.085 3.779 1.00 91.06 224 ILE A CA 1
ATOM 1717 C C . ILE A 1 224 ? -2.617 -6.855 5.024 1.00 91.06 224 ILE A C 1
ATOM 1719 O O . ILE A 1 224 ? -2.412 -6.383 6.143 1.00 91.06 224 ILE A O 1
ATOM 1723 N N . ALA A 1 225 ? -3.153 -8.067 4.853 1.00 91.62 225 ALA A N 1
ATOM 1724 C CA . ALA A 1 225 ? -3.591 -8.895 5.967 1.00 91.62 225 ALA A CA 1
ATOM 1725 C C . ALA A 1 225 ? -2.463 -9.176 6.965 1.00 91.62 225 ALA A C 1
ATOM 1727 O O . ALA A 1 225 ? -2.634 -9.026 8.180 1.00 91.62 225 ALA A O 1
ATOM 1728 N N . TRP A 1 226 ? -1.296 -9.556 6.449 1.00 92.50 226 TRP A N 1
ATOM 1729 C CA . TRP A 1 226 ? -0.136 -9.833 7.278 1.00 92.50 226 TRP A CA 1
ATOM 1730 C C . TRP A 1 226 ? 0.379 -8.569 7.972 1.00 92.50 226 TRP A C 1
ATOM 1732 O O . TRP A 1 226 ? 0.611 -8.593 9.186 1.00 92.50 226 TRP A O 1
ATOM 1742 N N . LEU A 1 227 ? 0.492 -7.451 7.249 1.00 93.62 227 LEU A N 1
ATOM 1743 C CA . LEU A 1 227 ? 0.952 -6.186 7.816 1.00 93.62 227 LEU A CA 1
ATOM 1744 C C . LEU A 1 227 ? 0.019 -5.707 8.938 1.00 93.62 227 LEU A C 1
ATOM 1746 O O . LEU A 1 227 ? 0.484 -5.386 10.033 1.00 93.62 227 LEU A O 1
ATOM 1750 N N . LEU A 1 228 ? -1.299 -5.741 8.713 1.00 93.81 228 LEU A N 1
ATOM 1751 C CA . LEU A 1 228 ? -2.311 -5.413 9.722 1.00 93.81 228 LEU A CA 1
ATOM 1752 C C . LEU A 1 228 ? -2.185 -6.296 10.967 1.00 93.81 228 LEU A C 1
ATOM 1754 O O . LEU A 1 228 ? -2.278 -5.799 12.089 1.00 93.81 228 LEU A O 1
ATOM 1758 N N . GLN A 1 229 ? -1.929 -7.595 10.797 1.00 92.94 229 GLN A N 1
ATOM 1759 C CA . GLN A 1 229 ? -1.761 -8.512 11.922 1.00 92.94 229 GLN A CA 1
ATOM 1760 C C . GLN A 1 229 ? -0.496 -8.208 12.737 1.00 92.94 229 GLN A C 1
ATOM 1762 O O . GLN A 1 229 ? -0.537 -8.250 13.971 1.00 92.94 229 GLN A O 1
ATOM 1767 N N . VAL A 1 230 ? 0.614 -7.870 12.074 1.00 94.06 230 VAL A N 1
ATOM 1768 C CA . VAL A 1 230 ? 1.852 -7.444 12.748 1.00 94.06 230 VAL A CA 1
ATOM 1769 C C . VAL A 1 230 ? 1.614 -6.156 13.535 1.00 94.06 230 VAL A C 1
ATOM 1771 O O . VAL A 1 230 ? 1.952 -6.096 14.719 1.00 94.06 230 VAL A O 1
ATOM 1774 N N . MET A 1 231 ? 0.975 -5.158 12.920 1.00 95.75 231 MET A N 1
ATOM 1775 C CA . MET A 1 231 ? 0.662 -3.882 13.571 1.00 95.75 231 MET A CA 1
ATOM 1776 C C . MET A 1 231 ? -0.279 -4.061 14.766 1.00 95.75 231 MET A C 1
ATOM 1778 O O . MET A 1 231 ? -0.013 -3.522 15.840 1.00 95.75 231 MET A O 1
ATOM 1782 N N . ALA A 1 232 ? -1.330 -4.873 14.626 1.00 93.81 232 ALA A N 1
ATOM 1783 C CA .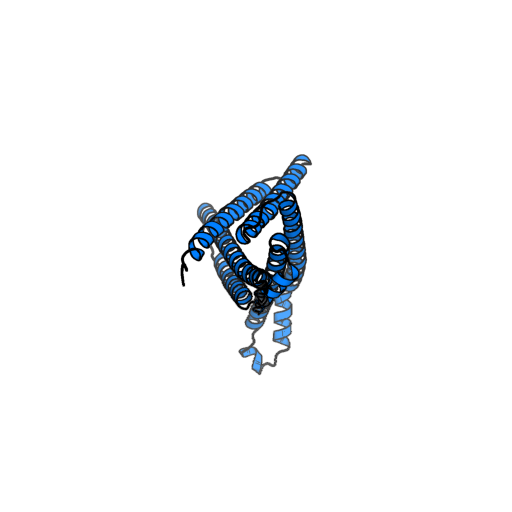 ALA A 1 232 ? -2.257 -5.181 15.711 1.00 93.81 232 ALA A CA 1
ATOM 1784 C C . ALA A 1 232 ? -1.556 -5.876 16.884 1.00 93.81 232 ALA A C 1
ATOM 1786 O O . ALA A 1 232 ? -1.776 -5.514 18.037 1.00 93.81 232 ALA A O 1
ATOM 1787 N N . HIS A 1 233 ? -0.675 -6.840 16.607 1.00 92.94 233 HIS A N 1
ATOM 1788 C CA . HIS A 1 233 ? 0.060 -7.549 17.652 1.00 92.94 233 HIS A CA 1
ATOM 1789 C C . HIS A 1 233 ? 0.953 -6.605 18.472 1.00 92.94 233 HIS A C 1
ATOM 1791 O O . HIS A 1 233 ? 0.942 -6.663 19.701 1.00 92.94 233 HIS A O 1
ATOM 1797 N N . VAL A 1 234 ? 1.670 -5.695 17.803 1.00 93.25 234 VAL A N 1
ATOM 1798 C CA . VAL A 1 234 ? 2.495 -4.678 18.474 1.00 93.25 234 VAL A CA 1
ATOM 1799 C C . VAL A 1 234 ? 1.621 -3.695 19.258 1.00 93.25 234 VAL A C 1
ATOM 1801 O O . VAL A 1 234 ? 1.883 -3.427 20.429 1.00 93.25 234 VAL A O 1
ATOM 1804 N N . ALA A 1 235 ? 0.550 -3.185 18.646 1.00 92.75 235 ALA A N 1
ATOM 1805 C CA . ALA A 1 235 ? -0.328 -2.200 19.270 1.00 92.75 235 ALA A CA 1
ATOM 1806 C C . ALA A 1 235 ? -1.057 -2.743 20.511 1.00 92.75 235 ALA A C 1
ATOM 1808 O O . ALA A 1 235 ? -1.211 -2.012 21.491 1.00 92.75 235 ALA A O 1
ATOM 1809 N N . LEU A 1 236 ? -1.478 -4.012 20.492 1.00 90.75 236 LEU A N 1
ATOM 1810 C CA . LEU A 1 236 ? -2.093 -4.676 21.644 1.00 90.75 236 LEU A CA 1
ATOM 1811 C C . LEU A 1 236 ? -1.107 -4.820 22.808 1.00 90.75 236 LEU A C 1
ATOM 1813 O O . LEU A 1 236 ? -1.484 -4.530 23.940 1.00 90.75 236 LEU A O 1
ATOM 1817 N N . GLY A 1 237 ? 0.152 -5.182 22.534 1.00 87.75 237 GLY A N 1
ATOM 1818 C CA . GLY A 1 237 ? 1.187 -5.281 23.570 1.00 87.75 237 GLY A CA 1
ATOM 1819 C C . GLY A 1 237 ? 1.474 -3.947 24.267 1.00 87.75 237 GLY A C 1
ATOM 1820 O O . GLY A 1 237 ? 1.717 -3.903 25.466 1.00 87.75 237 GLY A O 1
ATOM 1821 N N . VAL A 1 238 ? 1.381 -2.829 23.545 1.00 87.88 238 VAL A N 1
ATOM 1822 C CA . VAL A 1 238 ? 1.547 -1.488 24.136 1.00 87.88 238 VAL A CA 1
ATOM 1823 C C . VAL A 1 238 ? 0.358 -1.098 25.010 1.00 87.88 238 VAL A C 1
ATOM 1825 O O . VAL A 1 238 ? 0.535 -0.405 26.011 1.00 87.88 238 VAL A O 1
ATOM 1828 N N . GLN A 1 239 ? -0.854 -1.504 24.627 1.00 84.94 239 GLN A N 1
ATOM 1829 C CA . GLN A 1 239 ? -2.070 -1.171 25.369 1.00 84.94 239 GLN A CA 1
ATOM 1830 C C . GLN A 1 239 ? -2.210 -1.996 26.653 1.00 84.94 239 GLN A C 1
ATOM 1832 O O . GLN A 1 239 ? -2.722 -1.461 27.630 1.00 84.94 239 GLN A O 1
ATOM 1837 N N . SER A 1 240 ? -1.713 -3.239 26.687 1.00 81.62 240 SER A N 1
ATOM 1838 C CA . SER A 1 240 ? -1.745 -4.071 27.898 1.00 81.62 240 SER A CA 1
ATOM 1839 C C . SER A 1 240 ? -0.811 -3.565 29.000 1.00 81.62 240 SER A C 1
ATOM 1841 O O . SER A 1 240 ? -1.165 -3.620 30.169 1.00 81.62 240 SER A O 1
ATOM 1843 N N . VAL A 1 241 ? 0.344 -2.992 28.640 1.00 70.88 241 VAL A N 1
ATOM 1844 C CA . VAL A 1 241 ? 1.332 -2.463 29.608 1.00 70.88 241 VAL A CA 1
ATOM 1845 C C . VAL A 1 241 ? 0.811 -1.237 30.381 1.00 70.88 241 VAL A C 1
ATOM 1847 O O . VAL A 1 241 ? 1.386 -0.851 31.390 1.00 70.88 241 VAL A O 1
ATOM 1850 N N . GLY A 1 242 ? -0.270 -0.595 29.923 1.00 58.75 242 GLY A N 1
ATOM 1851 C CA . GLY A 1 242 ? -0.881 0.552 30.607 1.00 58.75 242 GLY A CA 1
ATOM 1852 C C . GLY A 1 242 ? -2.057 0.213 31.527 1.00 58.75 242 GLY A C 1
ATOM 1853 O O . GLY A 1 242 ? -2.563 1.121 32.177 1.00 58.75 242 GLY A O 1
ATOM 1854 N N . THR A 1 243 ? -2.523 -1.039 31.541 1.00 58.09 243 THR A N 1
ATOM 1855 C CA . THR A 1 243 ? -3.702 -1.481 32.315 1.00 58.09 243 THR A CA 1
ATOM 1856 C C . THR A 1 243 ? -3.362 -2.309 33.548 1.00 58.09 243 THR A C 1
ATOM 1858 O O . THR A 1 243 ? -4.263 -2.605 34.327 1.00 58.09 243 THR A O 1
ATOM 1861 N N . ASP A 1 244 ? -2.091 -2.657 33.743 1.00 52.84 244 ASP A N 1
ATOM 1862 C CA . ASP A 1 244 ? -1.629 -3.234 35.000 1.00 52.84 244 ASP A CA 1
ATOM 1863 C C . ASP A 1 244 ? -1.533 -2.093 36.025 1.00 52.84 244 ASP A C 1
ATOM 1865 O O . ASP A 1 244 ? -0.515 -1.404 36.127 1.00 52.84 244 ASP A O 1
AT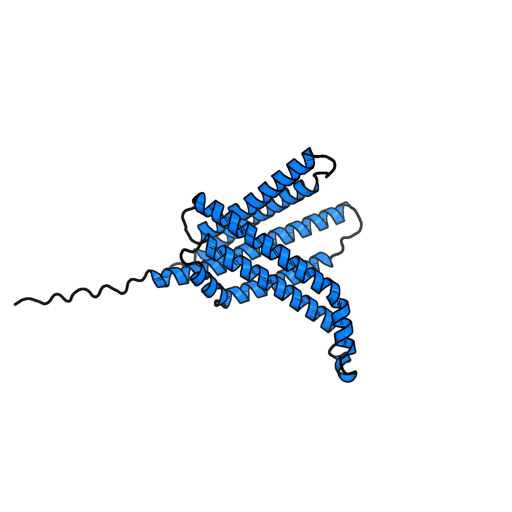OM 1869 N N . GLU A 1 245 ? -2.630 -1.836 36.746 1.00 52.12 245 GLU A N 1
ATOM 1870 C CA . GLU A 1 245 ? -2.563 -1.086 38.002 1.00 52.12 245 GLU A CA 1
ATOM 1871 C C . GLU A 1 245 ? -1.457 -1.717 38.866 1.00 52.12 245 GLU A C 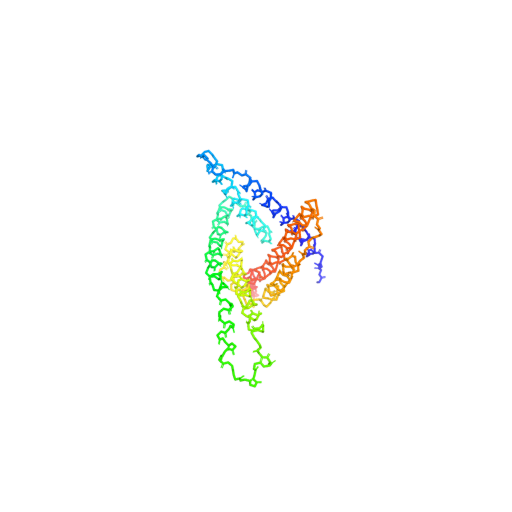1
ATOM 1873 O O . GLU A 1 245 ? -1.418 -2.949 38.989 1.00 52.12 245 GLU A O 1
ATOM 1878 N N . PRO A 1 246 ? -0.535 -0.926 39.457 1.00 58.81 246 PRO A N 1
ATOM 1879 C CA . PRO A 1 246 ? 0.389 -1.475 40.440 1.00 58.81 246 PRO A CA 1
ATOM 1880 C C . PRO A 1 246 ? -0.457 -2.189 41.497 1.00 58.81 246 PRO A C 1
ATOM 1882 O O . PRO A 1 246 ? -1.476 -1.619 41.900 1.00 58.81 246 PRO A O 1
ATOM 1885 N N . PRO A 1 247 ? -0.101 -3.422 41.915 1.00 55.28 247 PRO A N 1
ATOM 1886 C CA . PRO A 1 247 ? -0.896 -4.155 42.886 1.00 55.28 247 PRO A CA 1
ATOM 1887 C C . PRO A 1 247 ? -1.115 -3.218 44.063 1.00 55.28 247 PRO A C 1
ATOM 1889 O O . PRO A 1 247 ? -0.138 -2.776 44.672 1.00 55.28 247 PRO A O 1
ATOM 1892 N N . MET A 1 248 ? -2.378 -2.844 44.306 1.00 54.16 248 MET A N 1
ATOM 1893 C CA . MET A 1 248 ? -2.736 -2.065 45.479 1.00 54.16 248 MET A CA 1
ATOM 1894 C C . MET A 1 248 ? -2.110 -2.800 46.651 1.00 54.16 248 MET A C 1
ATOM 1896 O O . MET A 1 248 ? -2.490 -3.931 46.956 1.00 54.16 248 MET A O 1
ATOM 1900 N N . ILE A 1 249 ? -1.080 -2.184 47.227 1.00 54.97 249 ILE A N 1
ATOM 1901 C CA . ILE A 1 249 ? -0.452 -2.640 48.452 1.00 54.97 249 ILE A CA 1
ATOM 1902 C C . ILE A 1 249 ? -1.611 -2.692 49.435 1.00 54.97 249 ILE A C 1
ATOM 1904 O O . ILE A 1 249 ? -2.124 -1.646 49.835 1.00 54.97 249 ILE A O 1
ATOM 1908 N N . GLN A 1 250 ? -2.099 -3.900 49.725 1.00 60.41 250 GLN A N 1
ATOM 1909 C CA . GLN A 1 250 ? -3.124 -4.089 50.737 1.00 60.41 250 GLN A CA 1
ATOM 1910 C C . GLN A 1 250 ? -2.620 -3.371 51.990 1.00 60.41 250 GLN A C 1
ATOM 1912 O O . GLN A 1 250 ? -1.469 -3.605 52.380 1.00 60.41 250 GLN A O 1
ATOM 1917 N N . PRO A 1 251 ? -3.412 -2.469 52.597 1.00 56.69 251 PRO A N 1
ATOM 1918 C CA . PRO A 1 251 ? -3.019 -1.874 53.855 1.00 56.69 251 PRO A CA 1
ATOM 1919 C C . PRO A 1 251 ? -2.809 -3.032 54.823 1.00 56.69 251 PRO A C 1
ATOM 1921 O O . PRO A 1 251 ? -3.723 -3.812 55.085 1.00 56.69 251 PRO A O 1
ATOM 1924 N N . ARG A 1 252 ? -1.560 -3.181 55.267 1.00 57.62 252 ARG A N 1
ATOM 1925 C CA . ARG A 1 252 ? -1.151 -4.137 56.289 1.00 57.62 252 ARG A CA 1
ATOM 1926 C C . ARG A 1 252 ? -2.115 -3.925 57.451 1.00 57.62 252 ARG A C 1
ATOM 1928 O O . ARG A 1 252 ? -2.101 -2.850 58.048 1.00 57.62 252 ARG A O 1
ATOM 1935 N N . THR A 1 253 ? -3.001 -4.883 57.696 1.00 61.81 253 THR A N 1
ATOM 1936 C CA . THR A 1 253 ? -3.877 -4.863 58.863 1.00 61.81 253 THR A CA 1
ATOM 1937 C C . THR A 1 253 ? -2.957 -4.832 60.070 1.00 61.81 253 THR A C 1
ATOM 1939 O O . THR A 1 253 ? -2.255 -5.800 60.353 1.00 61.81 253 THR A O 1
ATOM 1942 N N . VAL A 1 254 ? -2.848 -3.660 60.688 1.00 63.28 254 VAL A N 1
ATOM 1943 C CA . VAL A 1 254 ? -2.188 -3.505 61.975 1.00 63.28 254 VAL A CA 1
ATOM 1944 C C . VAL A 1 254 ? -3.128 -4.168 62.965 1.00 63.28 254 VAL A C 1
ATOM 1946 O O . VAL A 1 254 ? -4.233 -3.673 63.181 1.00 63.28 254 VAL A O 1
ATOM 1949 N N . ASP A 1 255 ? -2.713 -5.318 63.487 1.00 62.66 255 ASP A N 1
ATOM 1950 C CA . ASP A 1 255 ? -3.363 -5.956 64.623 1.00 62.66 255 ASP A CA 1
ATOM 1951 C C . ASP A 1 255 ? -3.391 -4.939 65.772 1.00 62.66 255 ASP A C 1
ATOM 1953 O O . ASP A 1 255 ? -2.346 -4.468 66.230 1.00 62.66 255 ASP A O 1
ATOM 1957 N N . ILE A 1 256 ? -4.596 -4.530 66.170 1.00 52.16 256 ILE A N 1
ATOM 1958 C CA . ILE A 1 256 ? -4.808 -3.651 67.320 1.00 52.16 256 ILE A CA 1
ATOM 1959 C C . ILE A 1 256 ? -4.853 -4.552 68.567 1.00 52.16 256 ILE A C 1
ATOM 1961 O O . ILE A 1 256 ? -5.643 -5.501 68.559 1.00 52.16 256 ILE A O 1
ATOM 1965 N N . PRO A 1 257 ? -4.013 -4.299 69.590 1.00 65.06 257 PRO A N 1
ATOM 1966 C CA . PRO A 1 257 ? -4.027 -5.032 70.857 1.00 65.06 257 PRO A CA 1
ATOM 1967 C C . PRO A 1 257 ? -5.249 -4.714 71.728 1.00 65.06 257 PRO A C 1
ATOM 1969 O O . PRO A 1 257 ? -5.785 -3.585 71.628 1.00 65.06 257 PRO A O 1
#

Sequence (257 aa):
MSGSRPFFRSTAALALQQIVLVALLALLLAAWLHIPDANAFEILISIVLGMLIAGVVGIGESVIALRLMRKVISARRLLLGLGIVLIAMLLWYAISLGLEQLSAKEGLWAGYLNSRFPASLRNFFSYEHFYLWLSWILSALQWIVAGLLAAGAFAWIACNAPMRSFRAILLAGRFWMALLLLAIIGVVITGILLSWTPGHGLAVEAFSLVFRVLTVVVLNAAAIAWLLQVMAHVALGVQSVGTDEPPMIQPRTVDIP

pLDDT: mean 87.61, std 12.02, range [37.53, 97.69]